Protein AF-A0A7S2LMS5-F1 (afdb_monomer_lite)

Sequence (216 aa):
LSVKAKSKEPGKAKKAQEILHKMIAQCKGGNKNLKPNTISYNTVINACAFSRDSSEEEREEALLIAVATFNELRTSEFCQPDAISYGMVLKAFNNLANKSEKRNEMSQRLFRQCCKDGLVGDLFLNEIKRSLPGDTLRLLLKEGGASWDKGNFKLPKSWTRNVRDKRSKEAKRKKRKPENLSDSTETDQMGARKNVPQISIVVGGTKGGDLLGTSF

pLDDT: mean 78.37, std 24.66, range [25.98, 97.94]

InterPro domains:
  IPR011990 Tetratricopeptide-like helical domain superfamily [G3DSA:1.25.40.10] (5-128)
  IPR051222 Pentatricopeptide/CCM1 RNA-binding [PTHR47942] (8-122)

Structure (mmCIF, N/CA/C/O backbone):
data_AF-A0A7S2LMS5-F1
#
_entry.id   AF-A0A7S2LMS5-F1
#
loop_
_atom_site.group_PDB
_atom_site.id
_atom_site.type_symbol
_atom_site.label_atom_id
_atom_site.label_alt_id
_atom_site.label_comp_id
_atom_site.label_asym_id
_atom_site.label_entity_id
_atom_site.label_seq_id
_atom_site.pdbx_PDB_ins_code
_atom_site.Cartn_x
_atom_site.Cartn_y
_atom_site.Cartn_z
_atom_site.occupancy
_atom_site.B_iso_or_equiv
_atom_site.auth_seq_id
_atom_site.auth_comp_id
_atom_site.auth_asym_id
_atom_site.auth_atom_id
_atom_site.pdbx_PDB_model_num
ATOM 1 N N . LEU A 1 1 ? -15.998 17.947 -1.006 1.00 37.31 1 LEU A N 1
ATOM 2 C CA . LEU A 1 1 ? -15.778 17.109 0.200 1.00 37.31 1 LEU A CA 1
ATOM 3 C C . LEU A 1 1 ? -14.320 16.625 0.267 1.00 37.31 1 LEU A C 1
ATOM 5 O O . LEU A 1 1 ? -14.047 15.461 0.022 1.00 37.31 1 LEU A O 1
ATOM 9 N N . SER A 1 2 ? -13.368 17.526 0.544 1.00 33.84 2 SER A N 1
ATOM 10 C CA . SER A 1 2 ? -11.913 17.245 0.544 1.00 33.84 2 SER A CA 1
ATOM 11 C C . SER A 1 2 ? -11.224 17.845 1.783 1.00 33.84 2 SER A C 1
ATOM 13 O O . SER A 1 2 ? -10.155 18.446 1.699 1.00 33.84 2 SER A O 1
ATOM 15 N N . VAL A 1 3 ? -11.846 17.717 2.955 1.00 41.72 3 VAL A N 1
ATOM 16 C CA . VAL A 1 3 ? -11.322 18.296 4.202 1.00 41.72 3 VAL A CA 1
ATOM 17 C C . VAL A 1 3 ? -11.146 17.185 5.233 1.00 41.72 3 VAL A C 1
ATOM 19 O O . VAL A 1 3 ? -12.015 16.986 6.068 1.00 41.72 3 VAL A O 1
ATOM 22 N N . LYS A 1 4 ? -10.060 16.403 5.110 1.00 46.47 4 LYS A N 1
ATOM 23 C CA . LYS A 1 4 ? -9.384 15.651 6.199 1.00 46.47 4 LYS A CA 1
ATOM 24 C C . LYS A 1 4 ? -8.266 14.766 5.636 1.00 46.47 4 LYS A C 1
ATOM 26 O O . LYS A 1 4 ? -8.391 13.556 5.529 1.00 46.47 4 LYS A O 1
ATOM 31 N N . ALA A 1 5 ? -7.151 15.377 5.246 1.00 46.91 5 ALA A N 1
ATOM 32 C CA . ALA A 1 5 ? -5.938 14.620 4.910 1.00 46.91 5 ALA A CA 1
ATOM 33 C C . ALA A 1 5 ? -4.633 15.291 5.379 1.00 46.91 5 ALA A C 1
ATOM 35 O O . ALA A 1 5 ? -3.555 14.835 5.015 1.00 46.91 5 ALA A O 1
ATOM 36 N N . LYS A 1 6 ? -4.703 16.363 6.188 1.00 47.88 6 LYS A N 1
ATOM 37 C CA . LYS A 1 6 ? -3.517 17.113 6.653 1.00 47.88 6 LYS A CA 1
ATOM 38 C C . LYS A 1 6 ? -3.542 17.532 8.136 1.00 47.88 6 LYS A C 1
ATOM 40 O O . LYS A 1 6 ? -2.726 18.356 8.527 1.00 47.88 6 LYS A O 1
ATOM 45 N N . SER A 1 7 ? -4.446 17.000 8.967 1.00 48.75 7 SER A N 1
ATOM 46 C CA . SER A 1 7 ? -4.464 17.350 10.400 1.00 48.75 7 SER A CA 1
ATOM 47 C C . SER A 1 7 ? -3.336 16.631 11.162 1.00 48.75 7 SER A C 1
ATOM 49 O O . SER A 1 7 ? -3.092 15.442 10.929 1.00 48.75 7 SER A O 1
ATOM 51 N N . LYS A 1 8 ? -2.650 17.362 12.054 1.00 53.34 8 LYS A N 1
ATOM 52 C CA . LYS A 1 8 ? -1.648 16.860 13.020 1.00 53.34 8 LYS A CA 1
ATOM 53 C C . LYS A 1 8 ? -2.298 16.258 14.279 1.00 53.34 8 LYS A C 1
ATOM 55 O O . LYS A 1 8 ? -1.628 16.074 15.283 1.00 53.34 8 LYS A O 1
ATOM 60 N N . GLU A 1 9 ? -3.599 15.980 14.243 1.00 61.22 9 GLU A N 1
ATOM 61 C CA . GLU A 1 9 ? -4.293 15.354 15.367 1.00 61.22 9 GLU A CA 1
ATOM 62 C C . GLU A 1 9 ? -3.779 13.927 15.626 1.00 61.22 9 GLU A C 1
ATOM 64 O O . GLU A 1 9 ? -3.772 13.115 14.686 1.00 61.22 9 GLU A O 1
ATOM 69 N N . PRO A 1 10 ? -3.415 13.601 16.881 1.00 65.44 10 PRO A N 1
ATOM 70 C CA . PRO A 1 10 ? -3.105 12.233 17.274 1.00 65.44 10 PRO A CA 1
ATOM 71 C C . PRO A 1 10 ? -4.337 11.334 17.095 1.00 65.44 10 PRO A C 1
ATOM 73 O O . PRO A 1 10 ? -5.490 11.774 17.213 1.00 65.44 10 PRO A O 1
ATOM 76 N N . GLY A 1 11 ? -4.109 10.069 16.746 1.00 78.94 11 GLY A N 1
ATOM 77 C CA . GLY A 1 11 ? -5.168 9.068 16.585 1.00 78.94 11 GLY A CA 1
ATOM 78 C C . GLY A 1 11 ? -6.000 9.202 15.301 1.00 78.94 11 GLY A C 1
ATOM 79 O O . GLY A 1 11 ? -7.049 8.570 15.166 1.00 78.94 11 GLY A O 1
ATOM 80 N N . LYS A 1 12 ? -5.558 9.998 14.317 1.00 83.62 12 LYS A N 1
ATOM 81 C CA . LYS A 1 12 ? -6.252 10.139 13.019 1.00 83.62 12 LYS A CA 1
ATOM 82 C C . LYS A 1 12 ? -6.392 8.819 12.256 1.00 83.62 12 LYS A C 1
ATOM 84 O O . LYS A 1 12 ? -7.404 8.612 11.590 1.00 83.62 12 LYS A O 1
ATOM 89 N N . ALA A 1 13 ? -5.392 7.941 12.359 1.00 89.69 13 ALA A N 1
ATOM 90 C CA . ALA A 1 13 ? -5.397 6.619 11.737 1.00 89.69 13 ALA A CA 1
ATOM 91 C C . ALA A 1 13 ? -6.543 5.764 12.293 1.00 89.69 13 ALA A C 1
ATOM 93 O O . ALA A 1 13 ? -7.378 5.272 11.535 1.00 89.69 13 ALA A O 1
ATOM 94 N N . LYS A 1 14 ? -6.641 5.703 13.624 1.00 91.81 14 LYS A N 1
ATOM 95 C CA . LYS A 1 14 ? -7.686 4.985 14.355 1.00 91.81 14 LYS A CA 1
ATOM 96 C C . LYS A 1 14 ? -9.080 5.533 14.061 1.00 91.81 14 LYS A C 1
ATOM 98 O O . LYS A 1 14 ? -9.957 4.786 13.644 1.00 91.81 14 LYS A O 1
ATOM 103 N N . LYS A 1 15 ? -9.258 6.859 14.125 1.00 92.31 15 LYS A N 1
ATOM 104 C CA . LYS A 1 15 ? -10.525 7.515 13.745 1.00 92.31 15 LYS A CA 1
ATOM 105 C C . LYS A 1 15 ? -10.940 7.181 12.307 1.00 92.31 15 LYS A C 1
ATOM 107 O O . LYS A 1 15 ? -12.118 6.956 12.040 1.00 92.31 15 LYS A O 1
ATOM 112 N N . ALA A 1 16 ? -9.995 7.164 11.364 1.00 93.81 16 ALA A N 1
ATOM 113 C CA . ALA A 1 16 ? -10.289 6.819 9.976 1.00 93.81 16 ALA A CA 1
ATOM 114 C C . ALA A 1 16 ? -10.721 5.347 9.835 1.00 93.81 16 ALA A C 1
ATOM 116 O O . ALA A 1 16 ? -11.688 5.067 9.124 1.00 93.81 16 ALA A O 1
ATOM 117 N N . GLN A 1 17 ? -10.049 4.429 10.535 1.00 95.75 17 GLN A N 1
ATOM 118 C CA . GLN A 1 17 ? -10.408 3.010 10.572 1.00 95.75 17 GLN A CA 1
ATOM 119 C C . GLN A 1 17 ? -11.806 2.793 11.169 1.00 95.75 17 GLN A C 1
ATOM 121 O O . GLN A 1 17 ? -12.627 2.105 10.567 1.00 95.75 17 GLN A O 1
ATOM 126 N N . GLU A 1 18 ? -12.127 3.446 12.287 1.00 95.25 18 GLU A N 1
ATOM 127 C CA . GLU A 1 18 ? -13.453 3.366 12.912 1.00 95.25 18 GLU A CA 1
ATOM 128 C C . GLU A 1 18 ? -14.571 3.819 11.964 1.00 95.25 18 GLU A C 1
ATOM 130 O O . GLU A 1 18 ? -15.635 3.201 11.906 1.00 95.25 18 GLU A O 1
ATOM 135 N N . ILE A 1 19 ? -14.346 4.892 11.198 1.00 95.69 19 ILE A N 1
ATOM 136 C CA . ILE A 1 19 ? -15.311 5.369 10.198 1.00 95.69 19 ILE A CA 1
ATOM 137 C C . ILE A 1 19 ? -15.503 4.324 9.092 1.00 95.69 19 ILE A C 1
ATOM 139 O O . ILE A 1 19 ? -16.640 4.061 8.695 1.00 95.69 19 ILE A O 1
ATOM 143 N N . LEU A 1 20 ? -14.421 3.707 8.610 1.00 95.56 20 LEU A N 1
ATOM 144 C CA . LEU A 1 20 ? -14.489 2.644 7.605 1.00 95.56 20 LEU A CA 1
ATOM 145 C C . LEU A 1 20 ? -15.261 1.421 8.125 1.00 95.56 20 LEU A C 1
ATOM 147 O O . LEU A 1 20 ? -16.123 0.895 7.422 1.00 95.56 20 LEU A O 1
ATOM 151 N N . HIS A 1 21 ? -15.009 0.991 9.360 1.00 96.12 21 HIS A N 1
ATOM 152 C CA . HIS A 1 21 ? -15.717 -0.141 9.962 1.00 96.12 21 HIS A CA 1
ATOM 153 C C . HIS A 1 21 ? -17.198 0.164 10.202 1.00 96.12 21 HIS A C 1
ATOM 155 O O . HIS A 1 21 ? -18.047 -0.673 9.892 1.00 96.12 21 HIS A O 1
ATOM 161 N N . LYS A 1 22 ? -17.542 1.385 10.634 1.00 95.38 22 LYS A N 1
ATOM 162 C CA . LYS A 1 22 ? -18.943 1.845 10.713 1.00 95.38 22 LYS A CA 1
ATOM 163 C C . LYS A 1 22 ? -19.626 1.815 9.344 1.00 95.38 22 LYS A C 1
ATOM 165 O O . LYS A 1 22 ? -20.760 1.357 9.239 1.00 95.38 22 LYS A O 1
ATOM 170 N N . MET A 1 23 ? -18.932 2.259 8.297 1.00 94.00 23 MET A N 1
ATOM 171 C CA . MET A 1 23 ? -19.419 2.220 6.915 1.00 94.00 23 MET A CA 1
ATOM 172 C C . MET A 1 23 ? -19.694 0.777 6.453 1.00 94.00 23 MET A C 1
ATOM 174 O O . MET A 1 23 ? -20.766 0.498 5.915 1.00 94.00 23 MET A O 1
ATOM 178 N N . ILE A 1 24 ? -18.778 -0.157 6.733 1.00 94.50 24 ILE A N 1
ATOM 179 C CA . ILE A 1 24 ? -18.954 -1.590 6.444 1.00 94.50 24 ILE A CA 1
ATOM 180 C C . ILE A 1 24 ? -20.162 -2.161 7.200 1.00 94.50 24 ILE A C 1
ATOM 182 O O . ILE A 1 24 ? -21.008 -2.810 6.586 1.00 94.50 24 ILE A O 1
ATOM 186 N N . ALA A 1 25 ? -20.273 -1.900 8.505 1.00 94.62 25 ALA A N 1
ATOM 187 C CA . ALA A 1 25 ? -21.363 -2.411 9.336 1.00 94.62 25 ALA A CA 1
ATOM 188 C C . ALA A 1 25 ? -22.738 -1.920 8.852 1.00 94.62 25 ALA A C 1
ATOM 190 O O . ALA A 1 25 ? -23.662 -2.715 8.697 1.00 94.62 25 ALA A O 1
ATOM 191 N N . GLN A 1 26 ? -22.858 -0.630 8.531 1.00 93.31 26 GLN A N 1
ATOM 192 C CA . GLN A 1 26 ? -24.093 -0.047 7.998 1.00 93.31 26 GLN A CA 1
ATOM 193 C C . GLN A 1 26 ? -24.460 -0.618 6.622 1.00 93.31 26 GLN A C 1
ATOM 195 O O . GLN A 1 26 ? -25.629 -0.909 6.368 1.00 93.31 26 GLN A O 1
ATOM 200 N N . CYS A 1 27 ? -23.474 -0.837 5.747 1.00 92.56 27 CYS A N 1
ATOM 201 C CA . CYS A 1 27 ? -23.712 -1.482 4.458 1.00 92.56 27 CYS A CA 1
ATOM 202 C C . CYS A 1 27 ? -24.214 -2.926 4.625 1.00 92.56 27 CYS A C 1
ATOM 204 O O . CYS A 1 27 ? -25.140 -3.329 3.920 1.00 92.56 27 CYS A O 1
ATOM 206 N N . LYS A 1 28 ? -23.639 -3.692 5.564 1.00 91.81 28 LYS A N 1
ATOM 207 C CA . LYS A 1 28 ? -24.087 -5.059 5.891 1.00 91.81 28 LYS A CA 1
ATOM 208 C C . LYS A 1 28 ? -25.479 -5.086 6.526 1.00 91.81 28 LYS A C 1
ATOM 210 O O . LYS A 1 28 ? -26.244 -6.000 6.249 1.00 91.81 28 LYS A O 1
ATOM 215 N N . GLY A 1 29 ? -25.835 -4.052 7.289 1.00 91.38 29 GLY A N 1
ATOM 216 C CA . GLY A 1 29 ? -27.180 -3.836 7.833 1.00 91.38 29 GLY A CA 1
ATOM 217 C C . GLY A 1 29 ? -28.232 -3.382 6.810 1.00 91.38 29 GLY A C 1
ATOM 218 O O . GLY A 1 29 ? -29.348 -3.060 7.199 1.00 91.38 29 GLY A O 1
ATOM 219 N N . GLY A 1 30 ? -27.898 -3.330 5.514 1.00 89.56 30 GLY A N 1
ATOM 220 C CA . GLY A 1 30 ? -28.840 -3.031 4.428 1.00 89.56 30 GLY A CA 1
ATOM 221 C C . GLY A 1 30 ? -28.748 -1.613 3.857 1.00 89.56 30 GLY A C 1
ATOM 222 O O . GLY A 1 30 ? -29.353 -1.337 2.818 1.00 89.56 30 GLY A O 1
ATOM 223 N N . ASN A 1 31 ? -27.951 -0.715 4.448 1.00 88.75 31 ASN A N 1
ATOM 224 C CA . ASN A 1 31 ? -27.776 0.641 3.929 1.00 88.75 31 ASN A CA 1
ATOM 225 C C . ASN A 1 31 ? -26.753 0.684 2.779 1.00 88.75 31 ASN A C 1
ATOM 227 O O . ASN A 1 31 ? -25.581 1.026 2.955 1.00 88.75 31 ASN A O 1
ATOM 231 N N . LYS A 1 32 ? -27.216 0.369 1.565 1.00 86.88 32 LYS A N 1
ATOM 232 C CA . LYS A 1 32 ? -26.383 0.310 0.348 1.00 86.88 32 LYS A CA 1
ATOM 233 C C . LYS A 1 32 ? -25.731 1.648 -0.036 1.00 86.88 32 LYS A C 1
ATOM 235 O O . LYS A 1 32 ? -24.734 1.637 -0.757 1.00 86.88 32 LYS A O 1
ATOM 240 N N . ASN A 1 33 ? -26.237 2.782 0.457 1.00 87.44 33 ASN A N 1
ATOM 241 C CA . ASN A 1 33 ? -25.657 4.105 0.183 1.00 87.44 33 ASN A CA 1
ATOM 242 C C . ASN A 1 33 ? -24.279 4.289 0.835 1.00 87.44 33 ASN A C 1
ATOM 244 O O . ASN A 1 33 ? -23.488 5.115 0.389 1.00 87.44 33 ASN A O 1
ATOM 248 N N . LEU A 1 34 ? -23.975 3.495 1.865 1.00 89.69 34 LEU A N 1
ATOM 249 C CA . LEU A 1 34 ? -22.693 3.497 2.564 1.00 89.69 34 LEU A CA 1
ATOM 250 C C . LEU A 1 34 ? -21.795 2.332 2.127 1.00 89.69 34 LEU A C 1
ATOM 252 O O . LEU A 1 34 ? -20.948 1.889 2.895 1.00 89.69 34 LEU A O 1
ATOM 256 N N . LYS A 1 35 ? -21.941 1.824 0.896 1.00 91.69 35 LYS A N 1
ATOM 257 C CA . LYS A 1 35 ? -21.078 0.747 0.393 1.00 91.69 35 LYS A CA 1
ATOM 258 C C . LYS A 1 35 ? -19.609 1.197 0.323 1.00 91.69 35 LYS A C 1
ATOM 260 O O . LYS A 1 35 ? -19.306 2.140 -0.418 1.00 91.69 35 LYS A O 1
ATOM 265 N N . PRO A 1 36 ? -18.681 0.543 1.051 1.00 92.75 36 PRO A N 1
ATOM 266 C CA . PRO A 1 36 ? -17.264 0.889 1.016 1.00 92.75 36 PRO A CA 1
ATOM 267 C C . PRO A 1 36 ? -16.680 0.636 -0.371 1.00 92.75 36 PRO A C 1
ATOM 269 O O . PRO A 1 36 ? -17.089 -0.270 -1.099 1.00 92.75 36 PRO A O 1
ATOM 272 N N . ASN A 1 37 ? -15.712 1.464 -0.744 1.00 94.25 37 ASN A N 1
ATOM 273 C CA . ASN A 1 37 ? -14.994 1.342 -2.003 1.00 94.25 37 ASN A CA 1
ATOM 274 C C . ASN A 1 37 ? -13.486 1.478 -1.767 1.00 94.25 37 ASN A C 1
ATOM 276 O O . ASN A 1 37 ? -13.047 1.867 -0.684 1.00 94.25 37 ASN A O 1
ATOM 280 N N . THR A 1 38 ? -12.690 1.214 -2.803 1.00 94.94 38 THR A N 1
ATOM 281 C CA . THR A 1 38 ? -11.224 1.283 -2.738 1.00 94.94 38 THR A CA 1
ATOM 282 C C . THR A 1 38 ? -10.719 2.634 -2.211 1.00 94.94 38 THR A C 1
ATOM 284 O O . THR A 1 38 ? -9.717 2.677 -1.505 1.00 94.94 38 THR A O 1
ATOM 287 N N . ILE A 1 39 ? -11.427 3.742 -2.481 1.00 94.56 39 ILE A N 1
ATOM 288 C CA . ILE A 1 39 ? -11.066 5.077 -1.976 1.00 94.56 39 ILE A CA 1
ATOM 289 C C . ILE A 1 39 ? -11.240 5.149 -0.453 1.00 94.56 39 ILE A C 1
ATOM 291 O O . ILE A 1 39 ? -10.366 5.701 0.216 1.00 94.56 39 ILE A O 1
ATOM 295 N N . SER A 1 40 ? -12.306 4.576 0.112 1.00 95.00 40 SER A N 1
ATOM 296 C CA . SER A 1 40 ? -12.518 4.538 1.567 1.00 95.00 40 SER A CA 1
ATOM 297 C C . SER A 1 40 ? -11.364 3.829 2.286 1.00 95.00 40 SER A C 1
ATOM 299 O O . SER A 1 40 ? -10.802 4.384 3.226 1.00 95.00 40 SER A O 1
ATOM 301 N N . TYR A 1 41 ? -10.931 2.664 1.794 1.00 97.44 41 TYR A N 1
ATOM 302 C CA . TYR A 1 41 ? -9.777 1.941 2.352 1.00 97.44 41 TYR A CA 1
ATOM 303 C C . TYR A 1 41 ? -8.463 2.713 2.164 1.00 97.44 41 TYR A C 1
ATOM 305 O O . TYR A 1 41 ? -7.692 2.895 3.106 1.00 97.44 41 TYR A O 1
ATOM 313 N N . ASN A 1 42 ? -8.229 3.238 0.958 1.00 96.19 42 ASN A N 1
ATOM 314 C CA . ASN A 1 42 ? -7.044 4.035 0.637 1.00 96.19 42 ASN A CA 1
ATOM 315 C C . ASN A 1 42 ? -6.941 5.289 1.523 1.00 96.19 42 ASN A C 1
ATOM 317 O O . ASN A 1 42 ? -5.845 5.689 1.909 1.00 96.19 42 ASN A O 1
ATOM 321 N N . THR A 1 43 ? -8.074 5.886 1.901 1.00 95.75 43 THR A N 1
ATOM 322 C CA . THR A 1 43 ? -8.129 7.015 2.842 1.00 95.75 43 THR A CA 1
ATOM 323 C C . THR A 1 43 ? -7.532 6.658 4.201 1.00 95.75 43 THR A C 1
ATOM 325 O O . THR A 1 43 ? -6.725 7.429 4.721 1.00 95.75 43 THR A O 1
ATOM 328 N N . VAL A 1 44 ? -7.875 5.488 4.750 1.00 96.88 44 VAL A N 1
ATOM 329 C CA . VAL A 1 44 ? -7.355 5.010 6.043 1.00 96.88 44 VAL A CA 1
ATOM 330 C C . VAL A 1 44 ? -5.851 4.749 5.960 1.00 96.88 44 VAL A C 1
ATOM 332 O O . VAL A 1 44 ? -5.093 5.276 6.773 1.00 96.88 44 VAL A O 1
ATOM 335 N N . ILE A 1 45 ? -5.392 4.019 4.937 1.00 96.81 45 ILE A N 1
ATOM 336 C CA . ILE A 1 45 ? -3.960 3.714 4.743 1.00 96.81 45 ILE A CA 1
ATOM 337 C C . ILE A 1 45 ? -3.150 5.010 4.587 1.00 96.81 45 ILE A C 1
ATOM 339 O O . ILE A 1 45 ? -2.079 5.172 5.172 1.00 96.81 45 ILE A O 1
ATOM 343 N N . ASN A 1 46 ? -3.677 5.972 3.830 1.00 94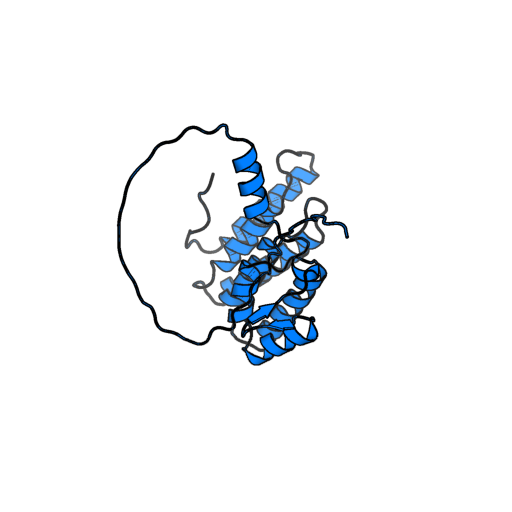.50 46 ASN A N 1
ATOM 344 C CA . ASN A 1 46 ? -3.046 7.273 3.654 1.00 94.50 46 ASN A CA 1
ATOM 345 C C . ASN A 1 46 ? -3.006 8.074 4.966 1.00 94.50 46 ASN A C 1
ATOM 347 O O . ASN A 1 46 ? -1.983 8.691 5.252 1.00 94.50 46 ASN A O 1
ATOM 351 N N . ALA A 1 47 ? -4.068 8.040 5.781 1.00 93.75 47 ALA A N 1
ATOM 352 C CA . ALA A 1 47 ? -4.074 8.665 7.105 1.00 93.75 47 ALA A CA 1
ATOM 353 C C . ALA A 1 47 ? -2.972 8.091 8.010 1.00 93.75 47 ALA A C 1
ATOM 355 O O . ALA A 1 47 ? -2.264 8.870 8.651 1.00 93.75 47 ALA A O 1
ATOM 356 N N . CYS A 1 48 ? -2.767 6.768 7.978 1.00 94.94 48 CYS A N 1
ATOM 357 C CA . CYS A 1 48 ? -1.664 6.099 8.673 1.00 94.94 48 CYS A CA 1
ATOM 358 C C . CYS A 1 48 ? -0.306 6.602 8.173 1.00 94.94 48 CYS A C 1
ATOM 360 O O . CYS A 1 48 ? 0.537 7.010 8.963 1.00 94.94 48 CYS A O 1
ATOM 362 N N . ALA A 1 49 ? -0.104 6.669 6.853 1.00 93.50 49 ALA A N 1
ATOM 363 C CA . ALA A 1 49 ? 1.158 7.122 6.263 1.00 93.50 49 ALA A CA 1
ATOM 364 C C . ALA A 1 49 ? 1.546 8.570 6.638 1.00 93.50 49 ALA A C 1
ATOM 366 O O . ALA A 1 49 ? 2.706 8.952 6.463 1.00 93.50 49 ALA A O 1
ATOM 367 N N . PHE A 1 50 ? 0.609 9.384 7.136 1.00 91.69 50 PHE A N 1
ATOM 368 C CA . PHE A 1 50 ? 0.869 10.739 7.633 1.00 91.69 50 PHE A CA 1
ATOM 369 C C . PHE A 1 50 ? 1.214 10.809 9.129 1.00 91.69 50 PHE A C 1
ATOM 371 O O . PHE A 1 50 ? 1.427 11.913 9.627 1.00 91.69 50 PHE A O 1
ATOM 378 N N . SER A 1 51 ? 1.276 9.694 9.857 1.00 88.94 51 SER A N 1
ATOM 379 C CA . SER A 1 51 ? 1.685 9.646 11.275 1.00 88.94 51 SER A CA 1
ATOM 380 C C . SER A 1 51 ? 3.203 9.511 11.465 1.00 88.94 51 SER A C 1
ATOM 382 O O . SER A 1 51 ? 3.666 9.031 12.487 1.00 88.94 51 SER A O 1
ATOM 384 N N . ARG A 1 52 ? 4.009 9.921 10.476 1.00 87.12 52 ARG A N 1
ATOM 385 C CA . ARG A 1 52 ? 5.479 9.808 10.524 1.00 87.12 52 ARG A CA 1
ATOM 386 C C . ARG A 1 52 ? 6.111 10.562 11.696 1.00 87.12 52 ARG A C 1
ATOM 388 O O . ARG A 1 52 ? 7.105 10.103 12.238 1.00 87.12 52 ARG A O 1
ATOM 395 N N . ASP A 1 53 ? 5.561 11.724 12.030 1.00 87.69 53 ASP A N 1
ATOM 396 C CA . ASP A 1 53 ? 6.140 12.636 13.022 1.00 87.69 53 ASP A CA 1
ATOM 397 C C . ASP A 1 53 ? 5.506 12.433 14.425 1.00 87.69 53 ASP A C 1
ATOM 399 O O . ASP A 1 53 ? 5.633 13.294 15.291 1.00 87.69 53 ASP A O 1
ATOM 403 N N . SER A 1 54 ? 4.787 11.319 14.622 1.00 87.94 54 SER A N 1
ATOM 404 C CA . SER A 1 54 ? 4.182 10.887 15.891 1.00 87.94 54 SER A CA 1
ATOM 405 C C . SER A 1 54 ? 5.166 10.086 16.763 1.00 87.94 54 SER A C 1
ATOM 407 O O . SER A 1 54 ? 6.287 9.804 16.332 1.00 87.94 54 SER A O 1
ATOM 409 N N . SER A 1 55 ? 4.743 9.694 17.975 1.00 90.88 55 SER A N 1
ATOM 410 C CA . SER A 1 55 ? 5.527 8.796 18.839 1.00 90.88 55 SER A CA 1
ATOM 411 C C . SER A 1 55 ? 5.795 7.443 18.164 1.00 90.88 55 SER A C 1
ATOM 413 O O . SER A 1 55 ? 5.147 7.082 17.174 1.00 90.88 55 SER A O 1
ATOM 415 N N . GLU A 1 56 ? 6.771 6.692 18.675 1.00 90.25 56 GLU A N 1
ATOM 416 C CA . GLU A 1 56 ? 7.106 5.369 18.139 1.00 90.25 56 GLU A CA 1
ATOM 417 C C . GLU A 1 56 ? 5.919 4.406 18.250 1.00 90.25 56 GLU A C 1
ATOM 419 O O . GLU A 1 56 ? 5.582 3.735 17.274 1.00 90.25 56 GLU A O 1
ATOM 424 N N . GLU A 1 57 ? 5.211 4.443 19.377 1.00 91.00 57 GLU A N 1
ATOM 425 C CA . GLU A 1 57 ? 4.028 3.624 19.642 1.00 91.00 57 GLU A CA 1
ATOM 426 C C . GLU A 1 57 ? 2.890 3.961 18.669 1.00 91.00 57 GLU A C 1
ATOM 428 O O . GLU A 1 57 ? 2.281 3.065 18.085 1.00 91.00 57 GLU A O 1
ATOM 433 N N . GLU A 1 58 ? 2.623 5.251 18.421 1.00 91.12 58 GLU A N 1
ATOM 434 C CA . GLU A 1 58 ? 1.577 5.663 17.474 1.00 91.12 58 GLU A CA 1
ATOM 435 C C . GLU A 1 58 ? 1.957 5.308 16.026 1.00 91.12 58 GLU A C 1
ATOM 437 O O . GLU A 1 58 ? 1.093 4.953 15.217 1.00 91.12 58 GLU A O 1
ATOM 442 N N . ARG A 1 59 ? 3.246 5.372 15.672 1.00 92.94 59 ARG A N 1
ATOM 443 C CA . ARG A 1 59 ? 3.726 4.923 14.358 1.00 92.94 59 ARG A CA 1
ATOM 444 C C . ARG A 1 59 ? 3.559 3.420 14.178 1.00 92.94 59 ARG A C 1
ATOM 446 O O . ARG A 1 59 ? 3.167 2.994 13.089 1.00 92.94 59 ARG A O 1
ATOM 453 N N . GLU A 1 60 ? 3.871 2.634 15.203 1.00 93.00 60 GLU A N 1
ATOM 454 C CA . GLU A 1 60 ? 3.699 1.183 15.190 1.00 93.00 60 GLU A CA 1
ATOM 455 C C . GLU A 1 60 ? 2.215 0.809 15.076 1.00 93.00 60 GLU A C 1
ATOM 457 O O . GLU A 1 60 ? 1.847 0.049 14.176 1.00 93.00 60 GLU A O 1
ATOM 462 N N . GLU A 1 61 ? 1.342 1.428 15.878 1.00 94.44 61 GLU A N 1
ATOM 463 C CA . GLU A 1 61 ? -0.114 1.243 15.781 1.00 94.44 61 GLU A CA 1
ATOM 464 C C . GLU A 1 61 ? -0.617 1.608 14.374 1.00 94.44 61 GLU A C 1
ATOM 466 O O . GLU A 1 61 ? -1.329 0.829 13.734 1.00 94.44 61 GLU A O 1
ATOM 471 N N . ALA A 1 62 ? -0.194 2.751 13.826 1.00 95.69 62 ALA A N 1
ATOM 472 C CA . ALA A 1 62 ? -0.571 3.172 12.478 1.00 95.69 62 ALA A CA 1
ATOM 473 C C . ALA A 1 62 ? -0.079 2.197 11.392 1.00 95.69 62 ALA A C 1
ATOM 475 O O . ALA A 1 62 ? -0.772 1.990 10.390 1.00 95.69 62 ALA A O 1
ATOM 476 N N . LEU A 1 63 ? 1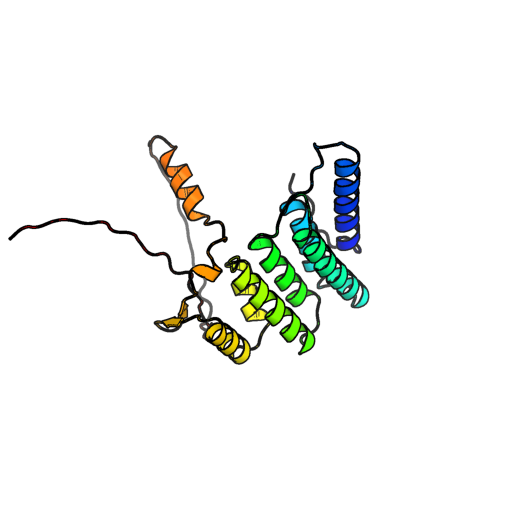.096 1.585 11.564 1.00 95.44 63 LEU A N 1
ATOM 477 C CA . LEU A 1 63 ? 1.621 0.591 10.629 1.00 95.44 63 LEU A CA 1
ATOM 478 C C . LEU A 1 63 ? 0.763 -0.678 10.647 1.00 95.44 63 LEU A C 1
ATOM 480 O O . LEU A 1 63 ? 0.407 -1.185 9.579 1.00 95.44 63 LEU A O 1
ATOM 484 N N . LEU A 1 64 ? 0.383 -1.153 11.836 1.00 96.06 64 LEU A N 1
ATOM 485 C CA . LEU A 1 64 ? -0.509 -2.301 11.998 1.00 96.06 64 LEU A CA 1
ATOM 486 C C . LEU A 1 64 ? -1.882 -2.032 11.373 1.00 96.06 64 LEU A C 1
ATOM 488 O O . LEU A 1 64 ? -2.371 -2.859 10.601 1.00 96.06 64 LEU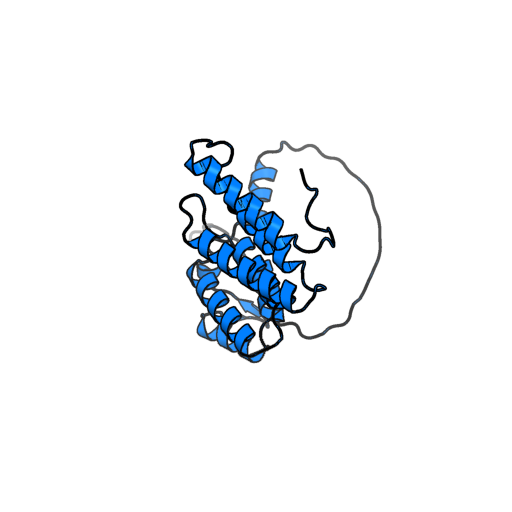 A O 1
ATOM 492 N N . ILE A 1 65 ? -2.461 -0.850 11.612 1.00 96.88 65 ILE A N 1
ATOM 493 C CA . ILE A 1 65 ? -3.732 -0.434 10.999 1.00 96.88 65 ILE A CA 1
ATOM 494 C C . ILE A 1 65 ? -3.619 -0.421 9.471 1.00 96.88 65 ILE A C 1
ATOM 496 O O . ILE A 1 65 ? -4.511 -0.930 8.787 1.00 96.88 65 ILE A O 1
ATOM 500 N N . ALA A 1 66 ? -2.534 0.124 8.910 1.00 97.44 66 ALA A N 1
ATOM 501 C CA . ALA A 1 66 ? -2.334 0.178 7.463 1.00 97.44 66 ALA A CA 1
ATOM 502 C C . ALA A 1 66 ? -2.275 -1.224 6.832 1.00 97.44 66 ALA A C 1
ATOM 504 O O . ALA A 1 66 ? -2.918 -1.464 5.806 1.00 97.44 66 ALA A O 1
ATOM 505 N N . VAL A 1 67 ? -1.536 -2.153 7.448 1.00 96.62 67 VAL A N 1
ATOM 506 C CA . VAL A 1 67 ? -1.422 -3.544 6.979 1.00 96.62 67 VAL A CA 1
ATOM 507 C C . VAL A 1 67 ? -2.757 -4.277 7.104 1.00 96.62 67 VAL A C 1
ATOM 509 O O . VAL A 1 67 ? -3.194 -4.905 6.138 1.00 96.62 67 VAL A O 1
ATOM 512 N N . ALA A 1 68 ? -3.430 -4.167 8.253 1.00 97.31 68 ALA A N 1
ATOM 513 C CA . ALA A 1 68 ? -4.730 -4.792 8.486 1.00 97.31 68 ALA A CA 1
ATOM 514 C C . ALA A 1 68 ? -5.777 -4.296 7.479 1.00 97.31 68 ALA A C 1
ATOM 516 O O . ALA A 1 68 ? -6.409 -5.099 6.797 1.00 97.31 68 ALA A O 1
ATOM 517 N N . THR A 1 69 ? -5.870 -2.977 7.290 1.00 97.88 69 THR A N 1
ATOM 518 C CA . THR A 1 69 ? -6.797 -2.354 6.333 1.00 97.88 69 THR A CA 1
ATOM 519 C C . THR A 1 69 ? -6.535 -2.820 4.900 1.00 97.88 69 THR A C 1
ATOM 521 O O . THR A 1 69 ? -7.471 -3.053 4.134 1.00 97.88 69 THR A O 1
ATOM 524 N N . PHE A 1 70 ? -5.268 -2.968 4.505 1.00 97.94 70 PHE A N 1
ATOM 525 C CA . PHE A 1 70 ? -4.937 -3.472 3.174 1.00 97.94 70 PHE A CA 1
ATOM 526 C C . PHE A 1 70 ? -5.309 -4.948 2.998 1.00 97.94 70 PHE A C 1
ATOM 528 O O . PHE A 1 70 ? -5.808 -5.330 1.939 1.00 97.94 70 PHE A O 1
ATOM 535 N N . ASN A 1 71 ? -5.107 -5.773 4.025 1.00 96.88 71 ASN A N 1
ATOM 536 C CA . ASN A 1 71 ? -5.527 -7.172 4.000 1.00 96.88 71 ASN A CA 1
ATOM 537 C C . ASN A 1 71 ? -7.055 -7.296 3.922 1.00 96.88 71 ASN A C 1
ATOM 539 O O . ASN A 1 71 ? -7.546 -8.061 3.096 1.00 96.88 71 ASN A O 1
ATOM 543 N N . GLU A 1 72 ? -7.794 -6.488 4.687 1.00 96.88 72 GLU A N 1
ATOM 544 C CA . GLU A 1 72 ? -9.255 -6.392 4.585 1.00 96.88 72 GLU A CA 1
ATOM 545 C C . GLU A 1 72 ? -9.703 -5.968 3.179 1.00 96.88 72 GLU A C 1
ATOM 547 O O . GLU A 1 72 ? -10.657 -6.525 2.645 1.00 96.88 72 GLU A O 1
ATOM 552 N N . LEU A 1 73 ? -9.013 -5.014 2.543 1.00 97.25 73 LEU A N 1
ATOM 553 C CA . LEU A 1 73 ? -9.312 -4.600 1.168 1.00 97.25 73 LEU A CA 1
ATOM 554 C C . LEU A 1 73 ? -9.104 -5.745 0.164 1.00 97.25 73 LEU A C 1
ATOM 556 O O . LEU A 1 73 ? -9.880 -5.873 -0.779 1.00 97.25 73 LEU A O 1
ATOM 560 N N . ARG A 1 74 ? -8.075 -6.582 0.350 1.00 95.69 74 ARG A N 1
ATOM 561 C CA . ARG A 1 74 ? -7.789 -7.734 -0.527 1.00 95.69 74 ARG A CA 1
ATOM 562 C C . ARG A 1 74 ? -8.847 -8.830 -0.436 1.00 95.69 74 ARG A C 1
ATOM 564 O O . ARG A 1 74 ? -9.095 -9.510 -1.427 1.00 95.69 74 ARG A O 1
ATOM 571 N N . THR A 1 75 ? -9.439 -9.018 0.738 1.00 95.44 75 THR A N 1
ATOM 572 C CA . THR A 1 75 ? -10.477 -10.031 0.984 1.00 95.44 75 THR A CA 1
ATOM 573 C C . THR A 1 75 ? -11.888 -9.441 0.992 1.00 95.44 75 THR A C 1
ATOM 575 O O . THR A 1 75 ? -12.849 -10.140 1.306 1.00 95.44 75 THR A O 1
ATOM 578 N N . SER A 1 76 ? -12.029 -8.162 0.633 1.00 94.06 76 SER A N 1
ATOM 579 C CA . SER A 1 76 ? -13.302 -7.450 0.651 1.00 94.06 76 SER A CA 1
ATOM 580 C C . SER A 1 76 ? -14.266 -7.996 -0.403 1.00 94.06 76 SER A C 1
ATOM 582 O O . SER A 1 76 ? -13.935 -8.130 -1.581 1.00 94.06 76 SER A O 1
ATOM 584 N N . GLU A 1 77 ? -15.511 -8.219 0.011 1.00 92.75 77 GLU A N 1
ATOM 585 C CA . GLU A 1 77 ? -16.633 -8.548 -0.877 1.00 92.75 77 GLU A CA 1
ATOM 586 C C . GLU A 1 77 ? -17.129 -7.335 -1.691 1.00 92.75 77 GLU A C 1
ATOM 588 O O . GLU A 1 77 ? -17.892 -7.474 -2.648 1.00 92.75 77 GLU A O 1
ATOM 593 N N . PHE A 1 78 ? -16.706 -6.117 -1.327 1.00 92.25 78 PHE A N 1
ATOM 594 C CA . PHE A 1 78 ? -17.246 -4.881 -1.898 1.00 92.25 78 PHE A CA 1
ATOM 595 C C . PHE A 1 78 ? -16.389 -4.294 -3.018 1.00 92.25 78 PHE A C 1
ATOM 597 O O . PHE A 1 78 ? -16.931 -3.680 -3.944 1.00 92.25 78 PHE A O 1
ATOM 604 N N . CYS A 1 79 ? -15.066 -4.417 -2.902 1.00 94.25 79 CYS A N 1
ATOM 605 C CA . CYS A 1 79 ? -14.094 -3.787 -3.790 1.00 94.25 79 CYS A CA 1
ATOM 606 C C . CYS A 1 79 ? -12.737 -4.502 -3.727 1.00 94.25 79 CYS A C 1
ATOM 608 O O . CYS A 1 79 ? -12.550 -5.409 -2.930 1.00 94.25 79 CYS A O 1
ATOM 610 N N . GLN A 1 80 ? -11.805 -4.105 -4.591 1.00 95.06 80 GLN A N 1
ATOM 611 C CA . GLN A 1 80 ? -10.473 -4.704 -4.696 1.00 95.06 80 GLN A CA 1
ATOM 612 C C . GLN A 1 80 ? -9.389 -3.615 -4.655 1.00 95.06 80 GLN A C 1
ATOM 614 O O . GLN A 1 80 ? -9.689 -2.451 -4.972 1.00 95.06 80 GLN A O 1
ATOM 619 N N . PRO A 1 81 ? -8.140 -3.955 -4.279 1.00 96.88 81 PRO A N 1
ATOM 620 C CA . PRO A 1 81 ? -7.020 -3.026 -4.353 1.00 96.88 81 PRO A CA 1
ATOM 621 C C . PRO A 1 81 ? -6.764 -2.536 -5.780 1.00 96.88 81 PRO A C 1
ATOM 623 O O . PRO A 1 81 ? -6.942 -3.272 -6.750 1.00 96.88 81 PRO A O 1
ATOM 626 N N . ASP A 1 82 ? -6.278 -1.304 -5.902 1.00 95.81 82 ASP A N 1
ATOM 627 C CA . ASP A 1 82 ? -5.774 -0.756 -7.160 1.00 95.81 82 ASP A CA 1
ATOM 628 C C . ASP A 1 82 ? -4.292 -0.353 -7.050 1.00 95.81 82 ASP A C 1
ATOM 630 O O . ASP A 1 82 ? -3.636 -0.543 -6.024 1.00 95.81 82 ASP A O 1
ATOM 634 N N . ALA A 1 83 ? -3.739 0.212 -8.126 1.00 95.69 83 ALA A N 1
ATOM 635 C CA . ALA A 1 83 ? -2.339 0.637 -8.162 1.00 95.69 83 ALA A CA 1
ATOM 636 C C . ALA A 1 83 ? -2.018 1.711 -7.103 1.00 95.69 83 ALA A C 1
ATOM 638 O O . ALA A 1 83 ? -0.881 1.815 -6.638 1.00 95.69 83 ALA A O 1
ATOM 639 N N . ILE A 1 84 ? -3.018 2.506 -6.704 1.00 95.31 84 ILE A N 1
ATOM 640 C CA . ILE A 1 84 ? -2.869 3.509 -5.652 1.00 95.31 84 ILE A CA 1
ATOM 641 C C . ILE A 1 84 ? -2.810 2.828 -4.283 1.00 95.31 84 ILE A C 1
ATOM 643 O O . ILE A 1 84 ? -1.950 3.200 -3.486 1.00 95.31 84 ILE A O 1
ATOM 647 N N . SER A 1 85 ? -3.634 1.803 -4.036 1.00 96.56 85 SER A N 1
ATOM 648 C CA . SER A 1 85 ? -3.617 1.022 -2.789 1.00 96.56 85 SER A CA 1
ATOM 649 C C . SER A 1 85 ? -2.222 0.482 -2.474 1.00 96.56 85 SER A C 1
ATOM 651 O O . SER A 1 85 ? -1.694 0.723 -1.390 1.00 96.56 85 SER A O 1
ATOM 653 N N . TYR A 1 86 ? -1.576 -0.165 -3.448 1.00 97.94 86 TYR A N 1
ATOM 654 C CA . TYR A 1 86 ? -0.212 -0.678 -3.294 1.00 97.94 86 TYR A CA 1
ATOM 655 C C . TYR A 1 86 ? 0.803 0.420 -2.971 1.00 97.94 86 TYR A C 1
ATOM 657 O O . TYR A 1 86 ? 1.624 0.271 -2.063 1.00 97.94 86 TYR A O 1
ATOM 665 N N . GLY A 1 87 ? 0.744 1.535 -3.704 1.00 96.94 87 GLY A N 1
ATOM 666 C CA . GLY A 1 87 ? 1.629 2.674 -3.475 1.00 96.94 87 GLY A CA 1
ATOM 667 C C . GLY A 1 87 ? 1.454 3.292 -2.085 1.00 96.94 87 GLY A C 1
ATOM 668 O O . GLY A 1 87 ? 2.436 3.671 -1.453 1.00 96.94 87 GLY A O 1
ATOM 669 N N . MET A 1 88 ? 0.221 3.351 -1.577 1.00 96.81 88 MET A N 1
ATOM 670 C CA . MET A 1 88 ? -0.077 3.881 -0.245 1.00 96.81 88 MET A CA 1
ATOM 671 C C . MET A 1 88 ? 0.454 2.992 0.881 1.00 96.81 88 MET A C 1
ATOM 673 O O . MET A 1 88 ? 1.012 3.523 1.839 1.00 96.81 88 MET A O 1
ATOM 677 N N . VAL A 1 89 ? 0.341 1.666 0.763 1.00 97.69 89 VAL A N 1
ATOM 678 C CA . VAL A 1 89 ? 0.910 0.740 1.760 1.00 97.69 89 VAL A CA 1
ATOM 679 C C . VAL A 1 89 ? 2.427 0.863 1.803 1.00 97.69 89 VAL A C 1
ATOM 681 O O . VAL A 1 89 ? 3.010 0.986 2.877 1.00 97.69 89 VAL A O 1
ATOM 684 N N . LEU A 1 90 ? 3.079 0.907 0.640 1.00 97.69 90 LEU A N 1
ATOM 685 C CA . LEU A 1 90 ? 4.532 1.042 0.594 1.00 97.69 90 LEU A CA 1
ATOM 686 C C . LEU A 1 90 ? 5.005 2.398 1.136 1.00 97.69 90 LEU A C 1
ATOM 688 O O . LEU A 1 90 ? 6.014 2.479 1.835 1.00 97.69 90 LEU A O 1
ATOM 692 N N . LYS A 1 91 ? 4.236 3.461 0.883 1.00 96.88 91 LYS A N 1
ATOM 693 C CA . LYS A 1 91 ? 4.451 4.765 1.515 1.00 96.88 91 LYS A CA 1
ATOM 694 C C . LYS A 1 91 ? 4.319 4.685 3.039 1.00 96.88 91 LYS A C 1
ATOM 696 O O . LYS A 1 91 ? 5.130 5.288 3.738 1.00 96.88 91 LYS A O 1
ATOM 701 N N . ALA A 1 92 ? 3.336 3.944 3.557 1.00 96.75 92 ALA A N 1
ATOM 702 C CA . ALA A 1 92 ? 3.191 3.714 4.993 1.00 96.75 92 ALA A CA 1
ATOM 703 C C . ALA A 1 92 ? 4.417 2.979 5.562 1.00 96.75 92 ALA A C 1
ATOM 705 O O . ALA A 1 92 ? 4.967 3.428 6.562 1.00 96.75 92 ALA A O 1
ATOM 706 N N . PHE A 1 93 ? 4.933 1.946 4.884 1.00 96.81 93 PHE A N 1
ATOM 707 C CA . PHE A 1 93 ? 6.173 1.267 5.296 1.00 96.81 93 PHE A CA 1
ATOM 708 C C . PHE A 1 93 ? 7.358 2.231 5.359 1.00 96.81 93 PHE A C 1
ATOM 710 O O . PHE A 1 93 ? 8.093 2.245 6.342 1.00 96.81 93 PHE A O 1
ATOM 717 N N . ASN A 1 94 ? 7.526 3.070 4.334 1.00 95.56 94 ASN A N 1
ATOM 718 C CA . ASN A 1 94 ? 8.620 4.040 4.266 1.00 95.56 94 ASN A CA 1
ATOM 719 C C . ASN A 1 94 ? 8.558 5.116 5.356 1.00 95.56 94 ASN A C 1
ATOM 721 O O . ASN A 1 94 ? 9.602 5.647 5.734 1.00 95.56 94 ASN A O 1
ATOM 725 N N . ASN A 1 95 ? 7.355 5.455 5.819 1.00 95.12 95 ASN A N 1
ATOM 726 C CA . ASN A 1 95 ? 7.131 6.534 6.774 1.00 95.12 95 ASN A CA 1
ATOM 727 C C . ASN A 1 95 ? 7.030 6.058 8.229 1.00 95.12 95 ASN A C 1
ATOM 729 O O . ASN A 1 95 ? 7.352 6.833 9.119 1.00 95.12 95 ASN A O 1
ATOM 733 N N . LEU A 1 96 ? 6.559 4.837 8.480 1.00 93.75 96 LEU A N 1
ATOM 734 C CA . LEU A 1 96 ? 6.241 4.370 9.834 1.00 93.75 96 LEU A CA 1
ATOM 735 C C . LEU A 1 96 ? 7.266 3.368 10.369 1.00 93.75 96 LEU A C 1
ATOM 737 O O . LEU A 1 96 ? 7.573 3.389 11.562 1.00 93.75 96 LEU A O 1
ATOM 741 N N . ALA A 1 97 ? 7.829 2.525 9.498 1.00 91.56 97 ALA A N 1
ATOM 742 C CA . ALA A 1 97 ? 8.799 1.512 9.893 1.00 91.56 97 ALA A CA 1
ATOM 743 C C . ALA A 1 97 ? 10.234 2.057 9.872 1.00 91.56 97 ALA A C 1
ATOM 745 O O . ALA A 1 97 ? 10.652 2.747 8.934 1.00 91.56 97 ALA A O 1
ATOM 746 N N . ASN A 1 98 ? 11.022 1.660 10.873 1.00 89.81 98 ASN A N 1
ATOM 747 C CA . ASN A 1 98 ? 12.459 1.911 10.893 1.00 89.81 98 ASN A CA 1
ATOM 748 C C . ASN A 1 98 ? 13.133 1.237 9.682 1.00 89.81 98 ASN A C 1
ATOM 750 O O . ASN A 1 98 ? 12.695 0.184 9.207 1.00 89.81 98 ASN A O 1
ATOM 754 N N . LYS A 1 99 ? 14.204 1.851 9.165 1.00 90.38 99 LYS A N 1
ATOM 755 C CA . LYS A 1 99 ? 15.035 1.250 8.111 1.00 90.38 99 LYS A CA 1
ATOM 756 C C . LYS A 1 99 ? 15.663 -0.030 8.663 1.00 90.38 99 LYS A C 1
ATOM 758 O O . LYS A 1 99 ? 16.576 0.040 9.474 1.00 90.38 99 LYS A O 1
ATOM 763 N N . SER A 1 100 ? 15.147 -1.178 8.247 1.00 91.88 100 SER A N 1
ATOM 764 C CA . SER A 1 100 ? 15.568 -2.489 8.732 1.00 91.88 100 SER A CA 1
ATOM 765 C C . SER A 1 100 ? 15.406 -3.541 7.642 1.00 91.88 100 SER A C 1
ATOM 767 O O . SER A 1 100 ? 14.615 -3.366 6.707 1.00 91.88 100 SER A O 1
ATOM 769 N N . GLU A 1 101 ? 16.088 -4.674 7.805 1.00 92.69 101 GLU A N 1
ATOM 770 C CA . GLU A 1 101 ? 15.889 -5.837 6.937 1.00 92.69 101 GLU A CA 1
ATOM 771 C C . GLU A 1 101 ? 14.437 -6.311 6.939 1.00 92.69 101 GLU A C 1
ATOM 773 O O . GLU A 1 101 ? 13.900 -6.689 5.898 1.00 92.69 101 GLU A O 1
ATOM 778 N N . LYS A 1 102 ? 13.734 -6.171 8.070 1.00 92.12 102 LYS A N 1
ATOM 779 C CA . LYS A 1 102 ? 12.317 -6.520 8.136 1.00 92.12 102 LYS A CA 1
ATOM 780 C C . LYS A 1 102 ? 11.466 -5.655 7.210 1.00 92.12 102 LYS A C 1
ATOM 782 O O . LYS A 1 102 ? 10.605 -6.168 6.496 1.00 92.12 102 LYS A O 1
ATOM 787 N N . ARG A 1 103 ? 11.721 -4.345 7.175 1.00 94.44 103 ARG A N 1
ATOM 788 C CA . ARG A 1 103 ? 11.043 -3.429 6.248 1.00 94.44 103 ARG A CA 1
ATOM 789 C C . ARG A 1 103 ? 11.372 -3.756 4.792 1.00 94.44 103 ARG A C 1
ATOM 791 O O . ARG A 1 103 ? 10.478 -3.705 3.942 1.00 94.44 103 ARG A O 1
ATOM 798 N N . ASN A 1 104 ? 12.623 -4.115 4.507 1.00 95.25 104 ASN A N 1
ATOM 799 C CA . ASN A 1 104 ? 13.046 -4.519 3.167 1.00 95.25 104 ASN A CA 1
ATOM 800 C C . ASN A 1 104 ? 12.293 -5.780 2.726 1.00 95.25 104 ASN A C 1
ATOM 802 O O . ASN A 1 104 ? 11.712 -5.805 1.641 1.00 95.25 104 ASN A O 1
ATOM 806 N N . GLU A 1 105 ? 12.217 -6.790 3.591 1.00 95.56 105 GLU A N 1
ATOM 807 C CA . GLU A 1 105 ? 11.483 -8.030 3.343 1.00 95.56 105 GLU A CA 1
ATOM 808 C C . GLU A 1 105 ? 9.993 -7.765 3.062 1.00 95.56 105 GLU A C 1
ATOM 810 O O . GLU A 1 105 ? 9.448 -8.256 2.068 1.00 95.56 105 GLU A O 1
ATOM 815 N N . MET A 1 106 ? 9.335 -6.947 3.892 1.00 95.31 106 MET A N 1
ATOM 816 C CA . MET A 1 106 ? 7.932 -6.561 3.688 1.00 95.31 106 MET A CA 1
ATOM 817 C C . MET A 1 106 ? 7.725 -5.872 2.334 1.00 95.31 106 MET A C 1
ATOM 819 O O . MET A 1 106 ? 6.780 -6.188 1.609 1.00 95.31 106 MET A O 1
ATOM 823 N N . SER A 1 107 ? 8.636 -4.976 1.959 1.00 97.19 107 SER A N 1
ATOM 824 C CA . SER A 1 107 ? 8.574 -4.231 0.698 1.00 97.19 107 SER A CA 1
ATOM 825 C C . SER A 1 107 ? 8.789 -5.132 -0.519 1.00 97.19 107 SER A C 1
ATOM 827 O O . SER A 1 107 ? 8.075 -5.002 -1.514 1.00 97.19 107 SER A O 1
ATOM 829 N N . GLN A 1 108 ? 9.701 -6.104 -0.431 1.00 97.31 108 GLN A N 1
ATOM 830 C CA . GLN A 1 108 ? 9.905 -7.116 -1.473 1.00 97.31 108 GLN A CA 1
ATOM 831 C C . GLN A 1 108 ? 8.687 -8.038 -1.637 1.00 97.31 108 GLN A C 1
ATOM 833 O O . GLN A 1 108 ? 8.276 -8.331 -2.762 1.00 97.31 108 GLN A O 1
ATOM 838 N N . ARG A 1 109 ? 8.080 -8.487 -0.528 1.00 96.69 109 ARG A N 1
ATOM 839 C CA . ARG A 1 109 ? 6.846 -9.294 -0.561 1.00 96.69 109 ARG A CA 1
ATOM 840 C C . ARG A 1 109 ? 5.707 -8.517 -1.224 1.00 96.69 109 ARG A C 1
ATOM 842 O O . ARG A 1 109 ? 5.047 -9.047 -2.118 1.00 96.69 109 ARG A O 1
ATOM 849 N N . LEU A 1 110 ? 5.526 -7.249 -0.847 1.00 97.62 110 LEU A N 1
ATOM 850 C CA . LEU A 1 110 ? 4.520 -6.373 -1.446 1.00 97.62 110 LEU A CA 1
ATOM 851 C C . LEU A 1 110 ? 4.785 -6.137 -2.941 1.00 97.62 110 LEU A C 1
ATOM 853 O O . LEU A 1 110 ? 3.845 -6.154 -3.731 1.00 97.62 110 LEU A O 1
ATOM 857 N N . PHE A 1 111 ? 6.050 -5.983 -3.345 1.00 97.62 111 PHE A N 1
ATOM 858 C CA . PHE A 1 111 ? 6.451 -5.866 -4.749 1.00 97.62 111 PHE A CA 1
ATOM 859 C C . PHE A 1 111 ? 6.046 -7.086 -5.573 1.00 97.62 111 PHE A C 1
ATOM 861 O O . PHE A 1 111 ? 5.376 -6.932 -6.595 1.00 97.62 111 PHE A O 1
ATOM 868 N N . ARG A 1 112 ? 6.380 -8.297 -5.113 1.00 97.25 112 ARG A N 1
ATOM 869 C CA . ARG A 1 112 ? 5.999 -9.539 -5.805 1.00 97.25 112 ARG A CA 1
ATOM 870 C C . ARG A 1 112 ? 4.484 -9.658 -5.952 1.00 97.25 112 ARG A C 1
ATOM 872 O O . ARG A 1 112 ? 3.998 -9.998 -7.031 1.00 97.25 112 ARG A O 1
ATOM 879 N N . GLN A 1 113 ? 3.736 -9.313 -4.905 1.00 96.94 113 GLN A N 1
ATOM 880 C CA . GLN A 1 113 ? 2.276 -9.328 -4.955 1.00 96.94 113 GLN A CA 1
ATOM 881 C C . GLN A 1 113 ? 1.718 -8.285 -5.939 1.00 96.94 113 GLN A C 1
ATOM 883 O O . GLN A 1 113 ? 0.844 -8.606 -6.740 1.00 96.94 113 GLN A O 1
ATOM 888 N N . CYS A 1 114 ? 2.261 -7.067 -5.937 1.00 97.44 114 CYS A N 1
ATOM 889 C CA . CYS A 1 114 ? 1.879 -5.996 -6.861 1.00 97.44 114 CYS A CA 1
ATOM 890 C C . CYS A 1 114 ? 2.129 -6.389 -8.331 1.00 97.44 114 CYS A C 1
ATOM 892 O O . CYS A 1 114 ? 1.285 -6.154 -9.197 1.00 97.44 114 CYS A O 1
ATOM 894 N N . CYS A 1 115 ? 3.255 -7.060 -8.603 1.00 96.94 115 CYS A N 1
ATOM 895 C CA . CYS A 1 115 ? 3.588 -7.607 -9.921 1.00 96.94 115 CYS A CA 1
ATOM 896 C C . CYS A 1 115 ? 2.600 -8.694 -10.360 1.00 96.94 115 CYS A C 1
ATOM 898 O O . CYS A 1 115 ? 2.105 -8.657 -11.489 1.00 96.94 115 CYS A O 1
ATOM 900 N N . LYS A 1 116 ? 2.281 -9.641 -9.464 1.00 96.44 116 LYS A N 1
ATOM 901 C CA . LYS A 1 116 ? 1.305 -10.714 -9.718 1.00 96.44 116 LYS A CA 1
ATOM 902 C C . LYS A 1 116 ? -0.067 -10.143 -10.070 1.00 96.44 116 LYS A C 1
ATOM 904 O O . LYS A 1 116 ? -0.675 -10.578 -11.051 1.00 96.44 116 LYS A O 1
ATOM 909 N N . ASP A 1 117 ? -0.502 -9.136 -9.321 1.00 96.50 117 ASP A N 1
ATOM 910 C CA . ASP A 1 117 ? -1.798 -8.487 -9.505 1.00 96.50 117 ASP A CA 1
ATOM 911 C C . ASP A 1 117 ? -1.796 -7.520 -10.702 1.00 96.50 117 ASP A C 1
ATOM 913 O O . ASP A 1 117 ? -2.854 -7.053 -11.118 1.00 96.50 117 ASP A O 1
ATOM 917 N N . GLY A 1 118 ? -0.636 -7.245 -11.308 1.00 97.12 118 GLY A N 1
ATOM 918 C CA . GLY A 1 118 ? -0.519 -6.377 -12.477 1.00 97.12 118 GLY A CA 1
ATOM 919 C C . GLY A 1 118 ? -0.786 -4.901 -12.176 1.00 97.12 118 GLY A C 1
ATOM 920 O O . GLY A 1 118 ? -1.274 -4.180 -13.048 1.00 97.12 118 GLY A O 1
ATOM 921 N N . LEU A 1 119 ? -0.511 -4.468 -10.943 1.00 97.38 119 LEU A N 1
ATOM 922 C CA . LEU A 1 119 ? -0.866 -3.151 -10.403 1.00 97.38 119 LEU A CA 1
ATOM 923 C C . LEU A 1 119 ? 0.357 -2.266 -10.104 1.00 97.38 119 LEU A C 1
ATOM 925 O O . LEU A 1 119 ? 0.260 -1.313 -9.329 1.00 97.38 119 LEU A O 1
ATOM 929 N N . VAL A 1 120 ? 1.503 -2.538 -10.734 1.00 96.56 120 VAL A N 1
ATOM 930 C CA . VAL A 1 120 ? 2.743 -1.767 -10.557 1.00 96.56 120 VAL A CA 1
ATOM 931 C C . VAL A 1 120 ? 2.607 -0.391 -11.218 1.00 96.56 120 VAL A C 1
ATOM 933 O O . VAL A 1 120 ? 2.896 -0.216 -12.398 1.00 96.56 120 VAL A O 1
ATOM 936 N N . GLY A 1 121 ? 2.134 0.595 -10.456 1.00 93.94 121 GLY A N 1
ATOM 937 C CA . GLY A 1 121 ? 1.983 1.984 -10.904 1.00 93.94 121 GLY A CA 1
ATOM 938 C C . GLY A 1 121 ? 3.118 2.914 -10.463 1.00 93.94 121 GLY A C 1
ATOM 939 O O . GLY A 1 121 ? 3.945 2.566 -9.621 1.00 93.94 121 GLY A O 1
ATOM 940 N N . ASP A 1 122 ? 3.107 4.147 -10.975 1.00 92.00 122 ASP A N 1
ATOM 941 C CA . ASP A 1 122 ? 4.160 5.148 -10.733 1.00 92.00 122 ASP A CA 1
ATOM 942 C C . ASP A 1 122 ? 4.388 5.451 -9.247 1.00 92.00 122 ASP A C 1
ATOM 944 O O . ASP A 1 122 ? 5.528 5.546 -8.795 1.00 92.00 122 ASP A O 1
ATOM 948 N N . LEU A 1 123 ? 3.309 5.567 -8.462 1.00 93.31 123 LEU A N 1
ATOM 949 C CA . LEU A 1 123 ? 3.417 5.793 -7.019 1.00 93.31 123 LEU A CA 1
ATOM 950 C C . LEU A 1 123 ? 4.187 4.652 -6.348 1.00 93.31 123 LEU A C 1
ATOM 952 O O . LEU A 1 123 ? 5.084 4.897 -5.549 1.00 93.31 123 LEU A O 1
ATOM 956 N N . PHE A 1 124 ? 3.867 3.411 -6.707 1.00 96.44 124 PHE A N 1
ATOM 957 C CA . PHE A 1 124 ? 4.535 2.240 -6.159 1.00 96.44 124 PHE A CA 1
ATOM 958 C C . PHE A 1 124 ? 6.021 2.206 -6.537 1.00 96.44 124 PHE A C 1
ATOM 960 O O . PHE A 1 124 ? 6.872 1.983 -5.679 1.00 96.44 124 PHE A O 1
ATOM 967 N N . LEU A 1 125 ? 6.346 2.501 -7.799 1.00 94.88 125 LEU A N 1
ATOM 968 C CA . LEU A 1 125 ? 7.727 2.564 -8.285 1.00 94.88 125 LEU A CA 1
ATOM 969 C C . LEU A 1 125 ? 8.548 3.657 -7.592 1.00 94.88 125 LEU A C 1
ATOM 971 O O . LEU A 1 125 ? 9.724 3.453 -7.299 1.00 94.88 125 LEU A O 1
ATOM 975 N N . ASN A 1 126 ? 7.945 4.809 -7.309 1.00 93.81 126 ASN A N 1
ATOM 976 C CA . ASN A 1 126 ? 8.618 5.880 -6.580 1.00 93.81 126 ASN A CA 1
ATOM 977 C C . ASN A 1 126 ? 8.900 5.484 -5.126 1.00 93.81 126 ASN A C 1
ATOM 979 O O . ASN A 1 126 ? 9.970 5.786 -4.600 1.00 93.81 126 ASN A O 1
ATOM 983 N N . GLU A 1 127 ? 7.970 4.780 -4.483 1.00 96.56 127 GLU A N 1
ATOM 984 C CA . GLU A 1 127 ? 8.133 4.364 -3.091 1.00 96.56 127 GLU A CA 1
ATOM 985 C C . GLU A 1 127 ? 9.078 3.161 -2.934 1.00 96.56 127 GLU A C 1
ATOM 987 O O . GLU A 1 127 ? 9.864 3.137 -1.985 1.00 96.56 127 GLU A O 1
ATOM 992 N N . ILE A 1 128 ? 9.102 2.204 -3.871 1.00 96.19 128 ILE A N 1
ATOM 993 C CA . ILE A 1 128 ? 9.989 1.027 -3.764 1.00 96.19 128 ILE A CA 1
ATOM 994 C C . ILE A 1 128 ? 11.465 1.402 -3.896 1.00 96.19 128 ILE A C 1
ATOM 996 O O . ILE A 1 128 ? 12.295 0.868 -3.164 1.00 96.19 128 ILE A O 1
ATOM 1000 N N . LYS A 1 129 ? 11.781 2.402 -4.731 1.00 94.38 129 LYS A N 1
ATOM 1001 C CA . LYS A 1 129 ? 13.130 2.984 -4.848 1.00 94.38 129 LYS A CA 1
ATOM 1002 C C . LYS A 1 129 ? 13.636 3.601 -3.547 1.00 94.38 129 LYS A C 1
ATOM 1004 O O . LYS A 1 129 ? 14.836 3.645 -3.319 1.00 94.38 129 LYS A O 1
ATOM 1009 N N . ARG A 1 130 ? 12.729 4.111 -2.711 1.00 93.25 130 ARG A N 1
ATOM 1010 C CA . ARG A 1 130 ? 13.062 4.705 -1.406 1.00 93.25 130 ARG A CA 1
ATOM 1011 C C . ARG A 1 130 ? 13.154 3.656 -0.301 1.00 93.25 130 ARG A C 1
ATOM 1013 O O . ARG A 1 130 ? 13.777 3.909 0.730 1.00 93.25 130 ARG A O 1
ATOM 1020 N N . SER A 1 131 ? 12.493 2.518 -0.501 1.00 93.06 131 SER A N 1
ATOM 1021 C CA . SER A 1 131 ? 12.387 1.462 0.498 1.00 93.06 131 SER A CA 1
ATOM 1022 C C . SER A 1 131 ? 13.570 0.503 0.472 1.00 93.06 131 SER A C 1
ATOM 1024 O O . SER A 1 131 ? 14.063 0.124 1.532 1.00 93.06 131 SER A O 1
ATOM 1026 N N . LEU A 1 132 ? 14.036 0.140 -0.726 1.00 94.88 132 LEU A N 1
ATOM 1027 C CA . LEU A 1 132 ? 15.064 -0.879 -0.923 1.00 94.88 132 LEU A CA 1
ATOM 1028 C C . LEU A 1 132 ? 16.411 -0.271 -1.340 1.00 94.88 132 LEU A C 1
ATOM 1030 O O . LEU A 1 132 ? 16.425 0.711 -2.087 1.00 94.88 132 LEU A O 1
ATOM 1034 N N . PRO A 1 133 ? 17.543 -0.876 -0.929 1.00 94.06 133 PRO A N 1
ATOM 1035 C CA . PRO A 1 133 ? 18.844 -0.589 -1.524 1.00 94.06 133 PRO A CA 1
ATOM 1036 C C . PRO A 1 133 ? 18.829 -0.792 -3.047 1.00 94.06 133 PRO A C 1
ATOM 1038 O O . PRO A 1 133 ? 18.096 -1.639 -3.566 1.00 94.06 133 PRO A O 1
ATOM 1041 N N . GLY A 1 134 ? 19.660 -0.028 -3.763 1.00 91.25 134 GLY A N 1
ATOM 1042 C CA . GLY A 1 134 ? 19.702 -0.036 -5.229 1.00 91.25 134 GLY A CA 1
ATOM 1043 C C . GLY A 1 134 ? 19.967 -1.422 -5.820 1.00 91.25 134 GLY A C 1
ATOM 1044 O O . GLY A 1 134 ? 19.244 -1.839 -6.725 1.00 91.25 134 GLY A O 1
ATOM 1045 N N . ASP A 1 135 ? 20.928 -2.161 -5.264 1.00 92.44 135 ASP A N 1
ATOM 1046 C CA . ASP A 1 135 ? 21.286 -3.504 -5.734 1.00 92.44 135 ASP A CA 1
ATOM 1047 C C . ASP A 1 135 ? 20.171 -4.521 -5.483 1.00 92.44 135 ASP A C 1
ATOM 1049 O O . ASP A 1 135 ? 19.824 -5.293 -6.377 1.00 92.44 135 ASP A O 1
ATOM 1053 N N . THR A 1 136 ? 19.529 -4.460 -4.312 1.00 94.06 136 THR A N 1
ATOM 1054 C CA . THR A 1 136 ? 18.364 -5.295 -3.988 1.00 94.06 136 THR A CA 1
ATOM 1055 C C . THR A 1 136 ? 17.214 -5.036 -4.957 1.00 94.06 136 THR A C 1
ATOM 1057 O O . THR A 1 136 ? 16.613 -5.977 -5.471 1.00 94.06 136 THR A O 1
ATOM 1060 N N . LEU A 1 137 ? 16.912 -3.766 -5.249 1.00 94.31 137 LEU A N 1
ATOM 1061 C CA . LEU A 1 137 ? 15.870 -3.419 -6.214 1.00 94.31 137 LEU A CA 1
ATOM 1062 C C . LEU A 1 137 ? 16.245 -3.867 -7.633 1.00 94.31 137 LEU A C 1
ATOM 1064 O O . LEU A 1 137 ? 15.394 -4.386 -8.352 1.00 94.31 137 LEU A O 1
ATOM 1068 N N . ARG A 1 138 ? 17.510 -3.696 -8.037 1.00 92.50 138 ARG A N 1
ATOM 1069 C CA . ARG A 1 138 ? 18.018 -4.125 -9.347 1.00 92.50 138 ARG A CA 1
ATOM 1070 C C . ARG A 1 138 ? 17.858 -5.636 -9.527 1.00 92.50 138 ARG A C 1
ATOM 1072 O O . ARG A 1 138 ? 17.388 -6.067 -10.5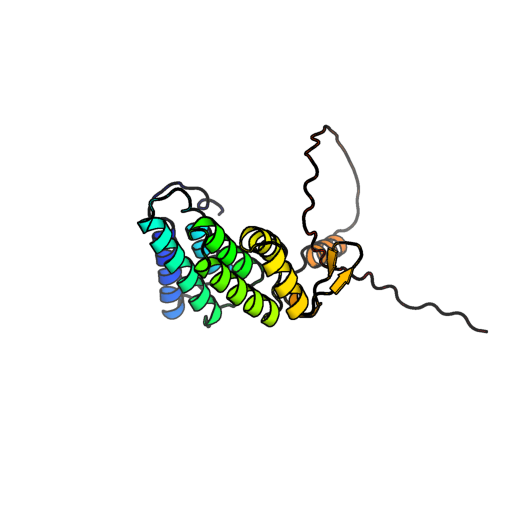81 1.00 92.50 138 ARG A O 1
ATOM 1079 N N . LEU A 1 139 ? 18.213 -6.417 -8.506 1.00 92.94 139 LEU A N 1
ATOM 1080 C CA . LEU A 1 139 ? 18.055 -7.869 -8.498 1.00 92.94 139 LEU A CA 1
ATOM 1081 C C . LEU A 1 139 ? 16.576 -8.261 -8.581 1.00 92.94 139 LEU A C 1
ATOM 1083 O O . LEU A 1 139 ? 16.200 -9.012 -9.475 1.00 92.94 139 LEU A O 1
ATOM 1087 N N . LEU A 1 140 ? 15.728 -7.665 -7.740 1.00 94.06 140 LEU A N 1
ATOM 1088 C CA . LEU A 1 140 ? 14.291 -7.945 -7.699 1.00 94.06 140 LEU A CA 1
ATOM 1089 C C . LEU A 1 140 ? 13.585 -7.636 -9.032 1.00 94.06 140 LEU A C 1
ATOM 1091 O O . LEU A 1 140 ? 12.711 -8.383 -9.472 1.00 94.06 140 LEU A O 1
ATOM 1095 N N . LEU A 1 141 ? 13.971 -6.542 -9.697 1.00 94.00 141 LEU A N 1
ATOM 1096 C CA . LEU A 1 141 ? 13.470 -6.191 -11.028 1.00 94.00 141 LEU A CA 1
ATOM 1097 C C . LEU A 1 141 ? 13.904 -7.225 -12.075 1.00 94.00 141 LEU A C 1
ATOM 1099 O O . LEU A 1 141 ? 13.075 -7.655 -12.878 1.00 94.00 141 LEU A O 1
ATOM 1103 N N . LYS A 1 142 ? 15.177 -7.641 -12.051 1.00 91.44 142 LYS A N 1
ATOM 1104 C CA . LYS A 1 142 ? 15.732 -8.632 -12.983 1.00 91.44 142 LYS A CA 1
ATOM 1105 C C . LYS A 1 142 ? 15.078 -10.006 -12.809 1.00 91.44 142 LYS A C 1
ATOM 1107 O O . LYS A 1 142 ? 14.623 -10.576 -13.795 1.00 91.44 142 LYS A O 1
ATOM 1112 N N . GLU A 1 143 ? 14.988 -10.508 -11.579 1.00 91.69 143 GLU A N 1
ATOM 1113 C CA . GLU A 1 143 ? 14.319 -11.779 -11.246 1.00 91.69 143 GLU A CA 1
ATOM 1114 C C . GLU A 1 143 ? 12.847 -11.777 -11.658 1.00 91.69 143 GLU A C 1
ATOM 1116 O O . GLU A 1 143 ? 12.295 -12.788 -12.081 1.00 91.69 143 GLU A O 1
ATOM 1121 N N . GLY A 1 144 ? 12.214 -10.610 -11.576 1.00 88.06 144 GLY A N 1
ATOM 1122 C CA . GLY A 1 144 ? 10.844 -10.408 -12.002 1.00 88.06 144 GLY A CA 1
ATOM 1123 C C . GLY A 1 144 ? 10.625 -10.333 -13.523 1.00 88.06 144 GLY A C 1
ATOM 1124 O O . GLY A 1 144 ? 9.479 -10.278 -13.975 1.00 88.06 144 GLY A O 1
ATOM 1125 N N . GLY A 1 145 ? 11.693 -10.331 -14.322 1.00 90.81 145 GLY A N 1
ATOM 1126 C CA . GLY A 1 145 ? 11.622 -10.266 -15.783 1.00 90.81 145 GLY A CA 1
ATOM 1127 C C . GLY A 1 145 ? 11.618 -8.849 -16.362 1.00 90.81 145 GLY A C 1
ATOM 1128 O O . GLY A 1 145 ? 11.316 -8.678 -17.544 1.00 90.81 145 GLY A O 1
ATOM 1129 N N . ALA A 1 146 ? 11.947 -7.818 -15.574 1.00 92.81 146 ALA A N 1
ATOM 1130 C CA . ALA A 1 146 ? 12.203 -6.493 -16.132 1.00 92.81 146 ALA A CA 1
ATOM 1131 C C . ALA A 1 146 ? 13.481 -6.513 -16.980 1.00 92.81 146 ALA A C 1
ATOM 1133 O O . ALA A 1 146 ? 14.512 -7.057 -16.582 1.00 92.81 146 ALA A O 1
ATOM 1134 N N . SER A 1 147 ? 13.413 -5.881 -18.149 1.00 90.62 147 SER A N 1
ATOM 1135 C CA . SER A 1 147 ? 14.554 -5.766 -19.061 1.00 90.62 147 SER A CA 1
ATOM 1136 C C . SER A 1 147 ? 15.282 -4.447 -18.833 1.00 90.62 147 SER A C 1
ATOM 1138 O O . SER A 1 147 ? 14.669 -3.443 -18.470 1.00 90.62 147 SER A O 1
ATOM 1140 N N . TRP A 1 148 ? 16.598 -4.450 -19.025 1.00 85.38 148 TRP A N 1
ATOM 1141 C CA . TRP A 1 148 ? 17.402 -3.233 -19.011 1.00 85.38 148 TRP A CA 1
ATOM 1142 C C . TRP A 1 148 ? 17.551 -2.722 -20.443 1.00 85.38 148 TRP A C 1
ATOM 1144 O O . TRP A 1 148 ? 18.068 -3.438 -21.296 1.00 85.38 148 TRP A O 1
ATOM 1154 N N . ASP A 1 149 ? 17.096 -1.499 -20.703 1.00 83.94 149 ASP A N 1
ATOM 1155 C CA . ASP A 1 149 ? 17.148 -0.866 -22.021 1.00 83.94 149 ASP A CA 1
ATOM 1156 C C . ASP A 1 149 ? 17.542 0.610 -21.874 1.00 83.94 149 ASP A C 1
ATOM 1158 O O . ASP A 1 149 ? 16.933 1.353 -21.101 1.00 83.94 149 ASP A O 1
ATOM 1162 N N . LYS A 1 150 ? 18.588 1.033 -22.596 1.00 81.00 150 LYS A N 1
ATOM 1163 C CA . LYS A 1 150 ? 19.080 2.428 -22.650 1.00 81.00 150 LYS A CA 1
ATOM 1164 C C . LYS A 1 150 ? 19.198 3.117 -21.280 1.00 81.00 150 LYS A C 1
ATOM 1166 O O . LYS A 1 150 ? 18.774 4.255 -21.101 1.00 81.00 150 LYS A O 1
ATOM 1171 N N . GLY A 1 151 ? 19.765 2.415 -20.300 1.00 76.12 151 GLY A N 1
ATOM 1172 C CA . GLY A 1 151 ? 20.001 2.965 -18.962 1.00 76.12 151 GLY A CA 1
ATOM 1173 C C . GLY A 1 151 ? 18.791 2.933 -18.022 1.00 76.12 151 GLY A C 1
ATOM 1174 O O . GLY A 1 151 ? 18.888 3.452 -16.913 1.00 76.12 151 GLY A O 1
ATOM 1175 N N . ASN A 1 152 ? 17.673 2.326 -18.435 1.00 79.88 152 ASN A N 1
ATOM 1176 C CA . ASN A 1 152 ? 16.438 2.266 -17.659 1.00 79.88 152 ASN A CA 1
ATOM 1177 C C . ASN A 1 152 ? 15.869 0.847 -17.591 1.00 79.88 152 ASN A C 1
ATOM 1179 O O . ASN A 1 152 ? 16.044 0.033 -18.499 1.00 79.88 152 ASN A O 1
ATOM 1183 N N . PHE A 1 153 ? 15.112 0.567 -16.530 1.00 85.44 153 PHE A N 1
ATOM 1184 C CA . PHE A 1 153 ? 14.308 -0.651 -16.480 1.00 85.44 153 PHE A CA 1
ATOM 1185 C C . PHE A 1 153 ? 13.014 -0.477 -17.270 1.00 85.44 153 PHE A C 1
ATOM 1187 O O . PHE A 1 153 ? 12.218 0.432 -17.005 1.00 85.44 153 PHE A O 1
ATOM 1194 N N . LYS A 1 154 ? 12.785 -1.404 -18.197 1.00 91.88 154 LYS A N 1
ATOM 1195 C CA . LYS A 1 154 ? 11.535 -1.584 -18.924 1.00 91.88 154 LYS A CA 1
ATOM 1196 C C . LYS A 1 154 ? 10.745 -2.717 -18.277 1.00 91.88 154 LYS A C 1
ATOM 1198 O O . LYS A 1 154 ? 11.156 -3.880 -18.288 1.00 91.88 154 LYS A O 1
ATOM 1203 N N . LEU A 1 155 ? 9.606 -2.350 -17.696 1.00 93.75 155 LEU A N 1
ATOM 1204 C CA . LEU A 1 155 ? 8.756 -3.278 -16.956 1.00 93.75 155 LEU A CA 1
ATOM 1205 C C . LEU A 1 155 ? 7.961 -4.198 -17.899 1.00 93.75 155 LEU A C 1
ATOM 1207 O O . LEU A 1 155 ? 7.506 -3.736 -18.953 1.00 93.75 155 LEU A O 1
ATOM 1211 N N . PRO A 1 156 ? 7.730 -5.469 -17.521 1.00 95.31 156 PRO A N 1
ATOM 1212 C CA . PRO A 1 156 ? 6.815 -6.352 -18.234 1.00 95.31 156 PRO A CA 1
ATOM 1213 C C . PRO A 1 156 ? 5.410 -5.750 -18.319 1.00 95.31 156 PRO A C 1
ATOM 1215 O O . PRO A 1 156 ? 4.880 -5.251 -17.326 1.00 95.31 156 PRO A O 1
ATOM 1218 N N . LYS A 1 157 ? 4.748 -5.875 -19.479 1.00 93.06 157 LYS A N 1
ATOM 1219 C CA . LYS A 1 157 ? 3.344 -5.442 -19.638 1.00 93.06 157 LYS A CA 1
ATOM 1220 C C . LYS A 1 157 ? 2.417 -6.116 -18.621 1.00 93.06 157 LYS A C 1
ATOM 1222 O O . LYS A 1 157 ? 1.451 -5.513 -18.169 1.00 93.06 157 LYS A O 1
ATOM 1227 N N . SER A 1 158 ? 2.727 -7.352 -18.224 1.00 95.56 158 SER A N 1
ATOM 1228 C CA . SER A 1 158 ? 1.962 -8.093 -17.220 1.00 95.56 158 SER A CA 1
ATOM 1229 C C . SER A 1 158 ? 1.936 -7.397 -15.857 1.00 95.56 158 SER A C 1
ATOM 1231 O O . SER A 1 158 ? 0.950 -7.550 -15.144 1.00 95.56 158 SER A O 1
ATOM 1233 N N . TRP A 1 159 ? 2.955 -6.610 -15.505 1.00 96.50 159 TRP A N 1
ATOM 1234 C CA . TRP A 1 159 ? 3.043 -5.911 -14.219 1.00 96.50 159 TRP A CA 1
ATOM 1235 C C . TRP A 1 159 ? 2.217 -4.636 -14.161 1.00 96.50 159 TRP A C 1
ATOM 1237 O O . TRP A 1 159 ? 1.870 -4.189 -13.074 1.00 96.50 159 TRP A O 1
ATOM 1247 N N . THR A 1 160 ? 1.896 -4.059 -15.316 1.00 95.44 160 THR A N 1
ATOM 1248 C CA . THR A 1 160 ? 1.147 -2.803 -15.422 1.00 95.44 160 THR A CA 1
ATOM 1249 C C . THR A 1 160 ? -0.245 -2.995 -16.031 1.00 95.44 160 THR A C 1
ATOM 1251 O O . THR A 1 160 ? -0.987 -2.026 -16.176 1.00 95.44 160 THR A O 1
ATOM 1254 N N . ARG A 1 161 ? -0.631 -4.240 -16.357 1.00 94.81 161 ARG A N 1
ATOM 1255 C CA . ARG A 1 161 ? -1.863 -4.583 -17.096 1.00 94.81 161 ARG A CA 1
ATOM 1256 C C . ARG A 1 161 ? -3.164 -4.079 -16.460 1.00 94.81 161 ARG A C 1
ATOM 1258 O O . ARG A 1 161 ? -4.120 -3.830 -17.183 1.00 94.81 161 ARG A O 1
ATOM 1265 N N . ASN A 1 162 ? -3.195 -3.917 -15.136 1.00 94.75 162 ASN A N 1
ATOM 1266 C CA . ASN A 1 162 ? -4.363 -3.460 -14.377 1.00 94.75 162 ASN A CA 1
ATOM 1267 C C . ASN A 1 162 ? -4.220 -2.009 -13.878 1.00 94.75 162 ASN A C 1
ATOM 1269 O O . ASN A 1 162 ? -5.094 -1.497 -13.172 1.00 94.75 162 ASN A O 1
ATOM 1273 N N . VAL A 1 163 ? -3.137 -1.314 -14.239 1.00 93.00 163 VAL A N 1
ATOM 1274 C CA . VAL A 1 163 ? -2.941 0.096 -13.891 1.00 93.00 163 VAL A CA 1
ATOM 1275 C C . VAL A 1 163 ? -3.845 0.955 -14.774 1.00 93.00 163 VAL A C 1
ATOM 1277 O O . VAL A 1 163 ? -3.768 0.933 -16.001 1.00 93.00 163 VAL A O 1
ATOM 1280 N N . ARG A 1 164 ? -4.721 1.750 -14.152 1.00 82.56 164 ARG A N 1
ATOM 1281 C CA . ARG A 1 164 ? -5.602 2.671 -14.882 1.00 82.56 164 ARG A CA 1
ATOM 1282 C C . ARG A 1 164 ? -4.793 3.818 -15.492 1.00 82.56 164 ARG A C 1
ATOM 1284 O O . ARG A 1 164 ? -4.342 4.707 -14.774 1.00 82.56 164 ARG A O 1
ATOM 1291 N N . ASP A 1 165 ? -4.680 3.838 -16.816 1.00 64.19 165 ASP A N 1
ATOM 1292 C CA . ASP A 1 165 ? -3.973 4.891 -17.547 1.00 64.19 165 ASP A CA 1
ATOM 1293 C C . ASP A 1 165 ? -4.751 6.224 -17.523 1.00 64.19 165 ASP A C 1
ATOM 1295 O O . ASP A 1 165 ? -5.893 6.305 -17.993 1.00 64.19 165 ASP A O 1
ATOM 1299 N N . LYS A 1 166 ? -4.140 7.297 -17.001 1.00 54.66 166 LYS A N 1
ATOM 1300 C CA . LYS A 1 166 ? -4.716 8.655 -17.041 1.00 54.66 166 LYS A CA 1
ATOM 1301 C C . LYS A 1 166 ? -4.875 9.161 -18.482 1.00 54.66 166 LYS A C 1
ATOM 1303 O O . LYS A 1 166 ? -5.888 9.802 -18.776 1.00 54.66 166 LYS A O 1
ATOM 1308 N N . ARG A 1 167 ? -3.965 8.797 -19.399 1.00 50.41 167 ARG A N 1
ATOM 1309 C CA . ARG A 1 167 ? -4.037 9.194 -20.819 1.00 50.41 167 ARG A CA 1
ATOM 1310 C C . ARG A 1 167 ? -5.251 8.600 -21.515 1.00 50.41 167 ARG A C 1
ATOM 1312 O O . ARG A 1 167 ? -5.877 9.280 -22.321 1.00 50.41 167 ARG A O 1
ATOM 1319 N N . SER A 1 168 ? -5.654 7.381 -21.154 1.00 52.66 168 SER A N 1
ATOM 1320 C CA . SER A 1 168 ? -6.855 6.750 -21.717 1.00 52.66 168 SER A CA 1
ATOM 1321 C C . SER A 1 168 ? -8.143 7.531 -21.404 1.00 52.66 168 SER A C 1
ATOM 1323 O O . SER A 1 168 ? -9.067 7.560 -22.220 1.00 52.66 168 SER A O 1
ATOM 1325 N N . LYS A 1 169 ? -8.201 8.225 -20.257 1.00 49.03 169 LYS A N 1
ATOM 1326 C CA . LYS A 1 169 ? -9.328 9.093 -19.880 1.00 49.03 169 LYS A CA 1
ATOM 1327 C C . LYS A 1 169 ? -9.259 10.457 -20.558 1.00 49.03 169 LYS A C 1
ATOM 1329 O O . LYS A 1 169 ? -10.283 10.928 -21.041 1.00 49.03 169 LYS A O 1
ATOM 1334 N N . GLU A 1 170 ? -8.082 11.074 -20.630 1.00 49.38 170 GLU A N 1
ATOM 1335 C CA . GLU A 1 170 ? -7.890 12.355 -21.326 1.00 49.38 170 GLU A CA 1
ATOM 1336 C C . GLU A 1 170 ? -8.116 12.232 -22.837 1.00 49.38 170 GLU A C 1
ATOM 1338 O O . GLU A 1 170 ? -8.793 13.078 -23.412 1.00 49.38 170 GLU A O 1
ATOM 1343 N N . ALA A 1 171 ? -7.665 11.145 -23.470 1.00 52.91 171 ALA A N 1
ATOM 1344 C CA . ALA A 1 171 ? -7.928 10.855 -24.880 1.00 52.91 171 ALA A CA 1
ATOM 1345 C C . ALA A 1 171 ? -9.427 10.629 -25.155 1.00 52.91 171 ALA A C 1
ATOM 1347 O O . ALA A 1 171 ? -9.973 11.171 -26.117 1.00 52.91 171 ALA A O 1
ATOM 1348 N N . LYS A 1 172 ? -10.132 9.898 -24.275 1.00 53.81 172 LYS A N 1
ATOM 1349 C CA . LYS A 1 172 ? -11.596 9.724 -24.359 1.00 53.81 172 LYS A CA 1
ATOM 1350 C C . LYS A 1 172 ? -12.368 11.023 -24.104 1.00 53.81 172 LYS A C 1
ATOM 1352 O O . LYS A 1 172 ? -13.438 11.214 -24.670 1.00 53.81 172 LYS A O 1
ATOM 1357 N N . ARG A 1 173 ? -11.842 11.909 -23.256 1.00 55.00 173 ARG A N 1
ATOM 1358 C CA . ARG A 1 173 ? -12.456 13.199 -22.906 1.00 55.00 173 ARG A CA 1
ATOM 1359 C C . ARG A 1 173 ? -12.204 14.268 -23.975 1.00 55.00 173 ARG A C 1
ATOM 1361 O O . ARG A 1 173 ? -13.110 15.048 -24.239 1.00 55.00 173 ARG A O 1
ATOM 1368 N N . LYS A 1 174 ? -11.041 14.250 -24.640 1.00 54.75 174 LYS A N 1
ATOM 1369 C CA . LYS A 1 174 ? -10.747 15.071 -25.830 1.00 54.75 174 LYS A CA 1
ATOM 1370 C C . LYS A 1 174 ? -11.612 14.677 -27.031 1.00 54.75 174 LYS A C 1
ATOM 1372 O O . LYS A 1 174 ? -12.163 15.559 -27.664 1.00 54.75 174 LYS A O 1
ATOM 1377 N N . LYS A 1 175 ? -11.858 13.377 -27.256 1.00 57.09 175 LYS A N 1
ATOM 1378 C CA . LYS A 1 175 ? -12.801 12.892 -28.290 1.00 57.09 175 LYS A CA 1
ATOM 1379 C C . LYS A 1 175 ? -14.262 13.347 -28.110 1.00 57.09 175 LYS A C 1
ATOM 1381 O O . LYS A 1 175 ? -15.055 13.154 -29.020 1.00 57.09 175 LYS A O 1
ATOM 1386 N N . ARG A 1 176 ? -14.645 13.877 -26.941 1.00 49.62 176 ARG A N 1
ATOM 1387 C CA . ARG A 1 176 ? -16.031 14.262 -26.609 1.00 49.62 176 ARG A CA 1
ATOM 1388 C C . ARG A 1 176 ? -16.290 15.773 -26.607 1.00 49.62 176 ARG A C 1
ATOM 1390 O O . ARG A 1 176 ? -17.420 16.166 -26.340 1.00 49.62 176 ARG A O 1
ATOM 1397 N N . LYS A 1 177 ? -15.284 16.617 -26.852 1.00 41.91 177 LYS A N 1
ATOM 1398 C CA . LYS A 1 177 ? -15.474 18.073 -26.936 1.00 41.91 177 LYS A CA 1
ATOM 1399 C C . LYS A 1 177 ? -15.527 18.505 -28.409 1.00 41.91 177 LYS A C 1
ATOM 1401 O O . LYS A 1 177 ? -14.593 18.152 -29.123 1.00 41.91 177 LYS A O 1
ATOM 1406 N N . PRO A 1 178 ? -16.544 19.265 -28.852 1.00 43.78 178 PRO A N 1
ATOM 1407 C CA . PRO A 1 178 ? -16.448 20.005 -30.105 1.00 43.78 178 PRO A CA 1
ATOM 1408 C C . PRO A 1 178 ? -15.406 21.127 -29.961 1.00 43.78 178 PRO A C 1
ATOM 1410 O O . PRO A 1 178 ? -15.305 21.755 -28.902 1.00 43.78 178 PRO A O 1
ATOM 1413 N N . GLU A 1 179 ? -14.591 21.311 -30.999 1.00 44.41 179 GLU A N 1
ATOM 1414 C CA . GLU A 1 179 ? -13.561 22.347 -31.101 1.00 44.41 179 GLU A CA 1
ATOM 1415 C C . GLU A 1 179 ? -14.195 23.738 -31.191 1.00 44.41 179 GLU A C 1
ATOM 1417 O O . GLU A 1 179 ? -15.056 23.966 -32.031 1.00 44.41 179 GLU A O 1
ATOM 1422 N N . ASN A 1 180 ? -13.750 24.657 -30.329 1.00 33.34 180 ASN A N 1
ATOM 1423 C CA . ASN A 1 180 ? -13.522 26.060 -30.677 1.00 33.34 180 ASN A CA 1
ATOM 1424 C C . ASN A 1 180 ? -12.534 26.700 -29.676 1.00 33.34 180 ASN A C 1
ATOM 1426 O O . ASN A 1 180 ? -12.616 26.478 -28.465 1.00 33.34 180 ASN A O 1
ATOM 1430 N N . LEU A 1 181 ? -11.565 27.412 -30.258 1.00 35.31 181 LEU A N 1
ATOM 1431 C CA . LEU A 1 181 ? -10.366 28.095 -29.730 1.00 35.31 181 LEU A CA 1
ATOM 1432 C C . LEU A 1 181 ? -10.766 29.495 -29.194 1.00 35.31 181 LEU A C 1
ATOM 1434 O O . LEU A 1 181 ? -11.740 30.043 -29.696 1.00 35.31 181 LEU A O 1
ATOM 1438 N N . SER A 1 182 ? -10.178 30.091 -28.149 1.00 35.53 182 SER A N 1
ATOM 1439 C CA . SER A 1 182 ? -8.853 30.755 -28.081 1.00 35.53 182 SER A CA 1
ATOM 1440 C C . SER A 1 182 ? -8.496 31.081 -26.611 1.00 35.53 182 SER A C 1
ATOM 1442 O O . SER A 1 182 ? -9.407 31.319 -25.823 1.00 35.53 182 SER A O 1
ATOM 1444 N N . ASP A 1 183 ? -7.258 30.832 -26.151 1.00 32.22 183 ASP A N 1
ATOM 1445 C CA . ASP A 1 183 ? -6.117 31.784 -25.979 1.00 32.22 183 ASP A CA 1
ATOM 1446 C C . ASP A 1 183 ? -6.309 32.705 -24.743 1.00 32.22 183 ASP A C 1
ATOM 1448 O O . ASP A 1 183 ? -7.434 33.102 -24.474 1.00 32.22 183 ASP A O 1
ATOM 1452 N N . SER A 1 184 ? -5.375 33.046 -23.847 1.00 28.23 184 SER A N 1
ATOM 1453 C CA . SER A 1 184 ? -3.906 33.185 -23.814 1.00 28.23 184 SER A CA 1
ATOM 1454 C C . SER A 1 184 ? -3.446 33.358 -22.343 1.00 28.23 184 SER A C 1
ATOM 1456 O O . SER A 1 184 ? -4.282 33.709 -21.514 1.00 28.23 184 SER A O 1
ATOM 1458 N N . THR A 1 185 ? -2.139 33.174 -22.065 1.00 28.28 185 THR A N 1
ATOM 1459 C CA . THR A 1 185 ? -1.200 33.982 -21.215 1.00 28.28 185 THR A CA 1
ATOM 1460 C C . THR A 1 185 ? -0.195 33.146 -20.390 1.00 28.28 185 THR A C 1
ATOM 1462 O O . THR A 1 185 ? -0.601 32.369 -19.528 1.00 28.28 185 THR A O 1
ATOM 1465 N N . GLU A 1 186 ? 1.101 33.311 -20.726 1.00 27.44 186 GLU A N 1
ATOM 1466 C CA . GLU A 1 186 ? 2.298 33.668 -19.902 1.00 27.44 186 GLU A CA 1
ATOM 1467 C C . GLU A 1 186 ? 2.260 33.470 -18.359 1.00 27.44 186 GLU A C 1
ATOM 1469 O O . GLU A 1 186 ? 1.210 33.608 -17.751 1.00 27.44 186 GLU A O 1
ATOM 1474 N N . THR A 1 187 ? 3.330 33.188 -17.591 1.00 27.33 187 THR A N 1
ATOM 1475 C CA . THR A 1 187 ? 4.784 33.439 -17.715 1.00 27.33 187 THR A CA 1
ATOM 1476 C C . THR A 1 187 ? 5.584 32.599 -16.677 1.00 27.33 187 THR A C 1
ATOM 1478 O O . THR A 1 187 ? 5.120 32.361 -15.567 1.00 27.33 187 THR A O 1
ATOM 1481 N N . ASP A 1 188 ? 6.814 32.233 -17.054 1.00 26.70 188 ASP A N 1
ATOM 1482 C CA . ASP A 1 188 ? 8.095 32.369 -16.319 1.00 26.70 188 ASP A CA 1
ATOM 1483 C C . ASP A 1 188 ? 8.696 31.386 -15.260 1.00 26.70 188 ASP A C 1
ATOM 1485 O O . ASP A 1 188 ? 8.088 30.951 -14.285 1.00 26.70 188 ASP A O 1
ATOM 1489 N N . GLN A 1 189 ? 10.000 31.166 -15.512 1.00 29.83 189 GLN A N 1
ATOM 1490 C CA . GLN A 1 189 ? 11.213 30.920 -14.703 1.00 29.83 189 GLN A CA 1
ATOM 1491 C C . GLN A 1 189 ? 11.489 29.689 -13.790 1.00 29.83 189 GLN 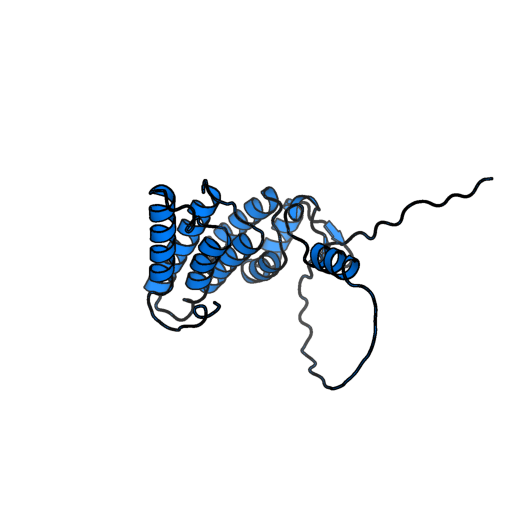A C 1
ATOM 1493 O O . GLN A 1 189 ? 10.992 29.524 -12.683 1.00 29.83 189 GLN A O 1
ATOM 1498 N N . MET A 1 190 ? 12.476 28.912 -14.280 1.00 28.02 190 MET A N 1
ATOM 1499 C CA . MET A 1 190 ? 13.796 28.544 -13.714 1.00 28.02 190 MET A CA 1
ATOM 1500 C C . MET A 1 190 ? 13.926 27.886 -12.324 1.00 28.02 190 MET A C 1
ATOM 1502 O O . MET A 1 190 ? 13.619 28.449 -11.281 1.00 28.02 190 MET A O 1
ATOM 1506 N N . GLY A 1 191 ? 14.606 26.732 -12.307 1.00 25.98 191 GLY A N 1
ATOM 1507 C CA . GLY A 1 191 ? 15.177 26.151 -11.092 1.00 25.98 191 GLY A CA 1
ATOM 1508 C C . GLY A 1 191 ? 15.947 24.859 -11.354 1.00 25.98 191 GLY A C 1
ATOM 1509 O O . GLY A 1 191 ? 15.418 23.765 -11.170 1.00 25.98 191 GLY A O 1
ATOM 1510 N N . ALA A 1 192 ? 17.208 24.978 -11.778 1.00 33.06 192 ALA A N 1
ATOM 1511 C CA . ALA A 1 192 ? 18.128 23.853 -11.923 1.00 33.06 192 ALA A CA 1
ATOM 1512 C C . ALA A 1 192 ? 18.387 23.159 -10.570 1.00 33.06 192 ALA A C 1
ATOM 1514 O O . ALA A 1 192 ? 18.715 23.810 -9.574 1.00 33.06 192 ALA A O 1
ATOM 1515 N N . ARG A 1 193 ? 18.299 21.822 -10.529 1.00 31.38 193 ARG A N 1
ATOM 1516 C CA . ARG A 1 193 ? 18.794 21.000 -9.414 1.00 31.38 193 ARG A CA 1
ATOM 1517 C C . ARG A 1 193 ? 19.558 19.779 -9.915 1.00 31.38 193 ARG A C 1
ATOM 1519 O O . ARG A 1 193 ? 19.284 19.223 -10.969 1.00 31.38 193 ARG A O 1
ATOM 1526 N N . LYS A 1 194 ? 20.570 19.456 -9.116 1.00 31.20 194 LYS A N 1
ATOM 1527 C CA . LYS A 1 194 ? 21.783 18.698 -9.415 1.00 31.20 194 LYS A CA 1
ATOM 1528 C C . LYS A 1 194 ? 21.513 17.222 -9.731 1.00 31.20 194 LYS A C 1
ATOM 1530 O O . LYS A 1 194 ? 20.677 16.583 -9.096 1.00 31.20 194 LYS A O 1
ATOM 1535 N N . ASN A 1 195 ? 22.281 16.710 -10.690 1.00 32.19 195 ASN A N 1
ATOM 1536 C CA . ASN A 1 195 ? 22.288 15.328 -11.158 1.00 32.19 195 ASN A CA 1
ATOM 1537 C C . ASN A 1 195 ? 22.817 14.382 -10.066 1.00 32.19 195 ASN A C 1
ATOM 1539 O O . ASN A 1 195 ? 23.966 14.486 -9.645 1.00 32.19 195 ASN A O 1
ATOM 1543 N N . VAL A 1 196 ? 21.979 13.438 -9.649 1.00 34.7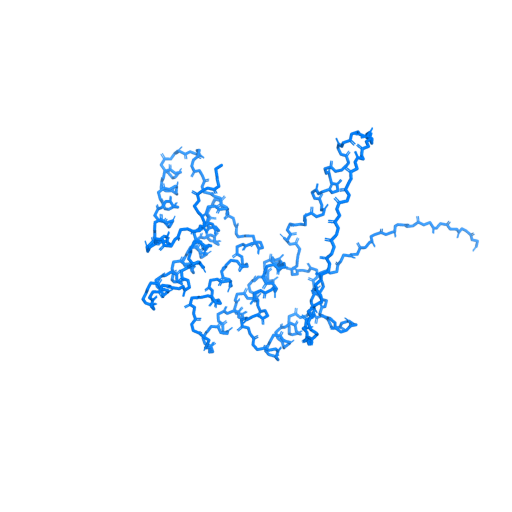5 196 VAL A N 1
ATOM 1544 C CA . VAL A 1 196 ? 22.363 12.210 -8.939 1.00 34.75 196 VAL A CA 1
ATOM 1545 C C . VAL A 1 196 ? 21.853 11.074 -9.826 1.00 34.75 196 VAL A C 1
ATOM 1547 O O . VAL A 1 196 ? 20.702 11.173 -10.260 1.00 34.75 196 VAL A O 1
ATOM 1550 N N . PRO A 1 197 ? 22.639 10.027 -10.141 1.00 29.64 197 PRO A N 1
ATOM 1551 C CA . PRO A 1 197 ? 22.191 8.975 -11.046 1.00 29.64 197 PRO A CA 1
ATOM 1552 C C . PRO A 1 197 ? 21.035 8.203 -10.400 1.00 29.64 197 PRO A C 1
ATOM 1554 O O . PRO A 1 197 ? 21.227 7.307 -9.581 1.00 29.64 197 PRO A O 1
ATOM 1557 N N . GLN A 1 198 ? 19.805 8.592 -10.738 1.00 34.94 198 GLN A N 1
ATOM 1558 C CA . GLN A 1 198 ? 18.612 7.841 -10.389 1.00 34.94 198 GLN A CA 1
ATOM 1559 C C . GLN A 1 198 ? 18.441 6.691 -11.371 1.00 34.94 198 GLN A C 1
ATOM 1561 O O . GLN A 1 198 ? 18.513 6.869 -12.582 1.00 34.94 198 GLN A O 1
ATOM 1566 N N . ILE A 1 199 ? 18.123 5.514 -10.839 1.00 44.53 199 ILE A N 1
ATOM 1567 C CA . ILE A 1 199 ? 17.580 4.417 -11.635 1.00 44.53 199 ILE A CA 1
ATOM 1568 C C . ILE A 1 199 ? 16.216 4.882 -12.165 1.00 44.53 199 ILE A C 1
ATOM 1570 O O . ILE A 1 199 ? 15.216 4.890 -11.432 1.00 44.53 199 ILE A O 1
ATOM 1574 N N . SER A 1 200 ? 16.156 5.311 -13.423 1.00 45.81 200 SER A N 1
ATOM 1575 C CA . SER A 1 200 ? 14.891 5.655 -14.071 1.00 45.81 200 SER A CA 1
ATOM 1576 C C . SER A 1 200 ? 14.185 4.375 -14.535 1.00 45.81 200 SER A C 1
ATOM 1578 O O . SER A 1 200 ? 14.779 3.429 -15.051 1.00 45.81 200 SER A O 1
ATOM 1580 N N . ILE A 1 201 ? 12.884 4.308 -14.256 1.00 52.31 201 ILE A N 1
ATOM 1581 C CA . ILE A 1 201 ? 12.012 3.193 -14.636 1.00 52.31 201 ILE A CA 1
ATOM 1582 C C . ILE A 1 201 ? 10.946 3.827 -15.513 1.00 52.31 201 ILE A C 1
ATOM 1584 O O . ILE A 1 201 ? 10.250 4.732 -15.053 1.00 52.31 201 ILE A O 1
ATOM 1588 N N . VAL A 1 202 ? 10.863 3.410 -16.774 1.00 45.38 202 VAL A N 1
ATOM 1589 C CA . VAL A 1 202 ? 9.939 3.997 -17.749 1.00 45.38 202 VAL A CA 1
ATOM 1590 C C . VAL A 1 202 ? 8.855 2.975 -18.061 1.00 45.38 202 VAL A C 1
ATOM 1592 O O . VAL A 1 202 ? 9.137 1.863 -18.509 1.00 45.38 202 VAL A O 1
ATOM 1595 N N . VAL A 1 203 ? 7.596 3.353 -17.839 1.00 43.38 203 VAL A N 1
ATOM 1596 C CA . VAL A 1 203 ? 6.443 2.561 -18.276 1.00 43.38 203 VAL A CA 1
ATOM 1597 C C . VAL A 1 203 ? 6.294 2.764 -19.785 1.00 43.38 203 VAL A C 1
ATOM 1599 O O . VAL A 1 203 ? 5.897 3.831 -20.251 1.00 43.38 203 VAL A O 1
ATOM 1602 N N . GLY A 1 204 ? 6.697 1.762 -20.567 1.00 37.03 204 GLY A N 1
ATOM 1603 C CA . GLY A 1 204 ? 6.717 1.847 -22.026 1.00 37.03 204 GLY A CA 1
ATOM 1604 C C . GLY A 1 204 ? 5.313 1.954 -22.626 1.00 37.03 204 GLY A C 1
ATOM 1605 O O . GLY A 1 204 ? 4.556 0.986 -22.613 1.00 37.03 204 GLY A O 1
ATOM 1606 N N . GLY A 1 205 ? 4.988 3.112 -23.203 1.00 33.16 205 GLY A N 1
ATOM 1607 C CA . GLY A 1 205 ? 3.856 3.279 -24.112 1.00 33.16 205 GLY A CA 1
ATOM 1608 C C . GLY A 1 205 ? 4.272 2.909 -25.533 1.00 33.16 205 GLY A C 1
ATOM 1609 O O . GLY A 1 205 ? 5.099 3.590 -26.133 1.00 33.16 205 GLY A O 1
ATOM 1610 N N . THR A 1 206 ? 3.712 1.836 -26.084 1.00 38.03 206 THR A N 1
ATOM 1611 C CA . THR A 1 206 ? 3.838 1.537 -27.513 1.00 38.03 206 THR A CA 1
ATOM 1612 C C . THR A 1 206 ? 2.821 2.375 -28.279 1.00 38.03 206 THR A C 1
ATOM 1614 O O . THR A 1 206 ? 1.618 2.194 -28.088 1.00 38.03 206 THR A O 1
ATOM 1617 N N . LYS A 1 207 ? 3.292 3.284 -29.142 1.00 35.41 207 LYS A N 1
ATOM 1618 C CA . LYS A 1 207 ? 2.482 3.792 -30.254 1.00 35.41 207 LYS A CA 1
ATOM 1619 C C . LYS A 1 207 ? 2.140 2.594 -31.144 1.00 35.41 207 LYS A C 1
ATOM 1621 O O . LYS A 1 207 ? 3.049 1.909 -31.603 1.00 35.41 207 LYS A O 1
ATOM 1626 N N . GLY A 1 208 ? 0.850 2.328 -31.322 1.00 35.38 208 GLY A N 1
ATOM 1627 C CA . GLY A 1 208 ? 0.367 1.541 -32.450 1.00 35.38 208 GLY A CA 1
ATOM 1628 C C . GLY A 1 208 ? 0.464 2.394 -33.711 1.00 35.38 208 GLY A C 1
ATOM 1629 O O . GLY A 1 208 ? 0.127 3.579 -33.675 1.00 35.38 208 GLY A O 1
ATOM 1630 N N . GLY A 1 209 ? 0.973 1.801 -34.782 1.00 32.34 209 GLY A N 1
ATOM 1631 C CA . GLY A 1 209 ? 0.900 2.318 -36.139 1.00 32.34 209 GLY A CA 1
ATOM 1632 C C . GLY A 1 209 ? 0.573 1.135 -37.037 1.00 32.34 209 GLY A C 1
ATOM 1633 O O . GLY A 1 209 ? 1.397 0.233 -37.166 1.00 32.34 209 GLY A O 1
ATOM 1634 N N . ASP A 1 210 ? -0.655 1.125 -37.546 1.00 33.81 210 ASP A N 1
ATOM 1635 C CA . ASP A 1 210 ? -1.171 0.151 -38.498 1.00 33.81 210 ASP A CA 1
ATOM 1636 C C . ASP A 1 210 ? -0.629 0.397 -39.919 1.00 33.81 210 ASP A C 1
ATOM 1638 O O . ASP A 1 210 ? -0.329 1.521 -40.317 1.00 33.81 210 ASP A O 1
ATOM 1642 N N . LEU A 1 211 ? -0.535 -0.724 -40.632 1.00 41.19 211 LEU A N 1
ATOM 1643 C CA . LEU A 1 211 ? -0.500 -1.016 -42.071 1.00 41.19 211 LEU A CA 1
ATOM 1644 C C . LEU A 1 211 ? -0.746 0.119 -43.095 1.00 41.19 211 LEU A C 1
ATOM 1646 O O . LEU A 1 211 ? -1.827 0.695 -43.137 1.00 41.19 211 LEU A O 1
ATOM 1650 N N . LEU A 1 212 ? 0.184 0.236 -44.053 1.00 34.34 212 LEU A N 1
ATOM 1651 C CA . LEU A 1 212 ? -0.008 0.420 -45.510 1.00 34.34 212 LEU A CA 1
ATOM 1652 C C . LEU A 1 212 ? 1.183 -0.340 -46.151 1.00 34.34 212 LEU A C 1
ATOM 1654 O O . LEU A 1 212 ? 2.302 -0.180 -45.680 1.00 34.34 212 LEU A O 1
ATOM 1658 N N . GLY A 1 213 ? 1.080 -1.274 -47.097 1.00 33.66 213 GLY A N 1
ATOM 1659 C CA . GLY A 1 213 ? 0.226 -1.304 -48.274 1.00 33.66 213 GLY A CA 1
ATOM 1660 C C . GLY A 1 213 ? 0.995 -0.734 -49.469 1.00 33.66 213 GLY A C 1
ATOM 1661 O O . GLY A 1 213 ? 0.769 0.420 -49.796 1.00 33.66 213 GLY A O 1
ATOM 1662 N N . THR A 1 214 ? 1.868 -1.521 -50.113 1.00 33.72 214 THR A N 1
ATOM 1663 C CA . THR A 1 214 ? 2.305 -1.292 -51.506 1.00 33.72 214 THR A CA 1
ATOM 1664 C C . THR A 1 214 ? 2.682 -2.614 -52.170 1.00 33.72 214 THR A C 1
ATOM 1666 O O . THR A 1 214 ? 3.607 -3.296 -51.732 1.00 33.72 214 THR A O 1
ATOM 1669 N N . SER A 1 215 ? 1.944 -2.939 -53.228 1.00 32.62 215 SER A N 1
ATOM 1670 C CA . SER A 1 215 ? 2.297 -3.887 -54.281 1.00 32.62 215 SER A CA 1
ATOM 1671 C C . SER A 1 215 ? 3.620 -3.510 -54.954 1.00 32.62 215 SER A C 1
ATOM 1673 O O . SER A 1 215 ? 3.822 -2.333 -55.249 1.00 32.62 215 SER A O 1
ATOM 1675 N N . PHE A 1 216 ? 4.482 -4.493 -55.207 1.00 37.31 216 PHE A N 1
ATOM 1676 C CA . PHE A 1 216 ? 4.883 -5.002 -56.528 1.00 37.31 216 PHE A CA 1
ATOM 1677 C C . PHE A 1 216 ? 5.696 -6.285 -56.322 1.00 37.31 216 PHE A C 1
ATOM 1679 O O . PHE A 1 216 ? 6.458 -6.336 -55.330 1.00 37.31 216 PHE A O 1
#

Secondary structure (DSSP, 8-state):
----SS---TTHHHHHHHHHHHHHHHHHTT-GGG---HHHHHHHHHHHHT-TTS-HHHHHHHHHHHHHHHHHHHT-SS----HHHHHHHHHHHHHHS-SSHHHHHHHHHHHHHHHHHT---HHHHHHHHHHS-HHHHHHHHHHTTPEEETTEEE--HHHHTTS--HHHHHHHHHTTSPP---------------------EE---PPP--------

Organism: NCBI:txid163516

Foldseek 3Di:
DPPDQDDPDQCQLVVLLVVLVVLVVVVVVVNVVSQDEQVSLLSSLSSLLNCLVPDLVSLVVSLVSNVVSQVCQCVPPRYHHALSSLLSNLSSLLRRPDLDPVSLVVLLVSLVVLQQVLRNDPSNVVSSLSRDDPVSVVVSLVVSPFDDDPQATEHDNSNNVRHDDPVVVVVVVVVPDDDDDDDDDDDYDDDDDDDDSDRHYDHDDDDDDDDDDDDD

Radius of gyration: 21.22 Å; chains: 1; bounding box: 51×46×76 Å